Protein AF-A0A1Z3HPC0-F1 (afdb_monomer)

Structure (mmCIF, N/CA/C/O backbone):
data_AF-A0A1Z3HPC0-F1
#
_entry.id   AF-A0A1Z3HPC0-F1
#
loop_
_atom_site.group_PDB
_atom_site.id
_atom_site.type_symbol
_atom_site.label_atom_id
_atom_site.label_alt_id
_atom_site.label_comp_id
_atom_site.label_asym_id
_atom_site.label_entity_id
_atom_site.label_seq_id
_atom_site.pdbx_PDB_ins_code
_atom_site.Cartn_x
_atom_site.Cartn_y
_atom_site.Cartn_z
_atom_site.occupancy
_atom_site.B_iso_or_equiv
_atom_site.auth_seq_id
_atom_site.auth_comp_id
_atom_site.auth_asym_id
_atom_site.auth_atom_id
_atom_site.pdbx_PDB_model_num
ATOM 1 N N . MET A 1 1 ? -8.258 -5.579 90.187 1.00 40.59 1 MET A N 1
ATOM 2 C CA . MET A 1 1 ? -7.122 -5.002 89.439 1.00 40.59 1 MET A CA 1
ATOM 3 C C . MET A 1 1 ? -7.162 -5.577 88.041 1.00 40.59 1 MET A C 1
ATOM 5 O O . MET A 1 1 ? -6.778 -6.715 87.828 1.00 40.59 1 MET A O 1
ATOM 9 N N . SER A 1 2 ? -7.764 -4.819 87.137 1.00 45.31 2 SER A N 1
ATOM 10 C CA . SER A 1 2 ? -7.971 -5.139 85.730 1.00 45.31 2 SER A CA 1
ATOM 11 C C . SER A 1 2 ? -7.392 -3.982 84.936 1.00 45.31 2 SER A C 1
ATOM 13 O O . SER A 1 2 ? -7.803 -2.862 85.223 1.00 45.31 2 SER A O 1
ATOM 15 N N . THR A 1 3 ? -6.488 -4.270 83.998 1.00 46.06 3 THR A N 1
ATOM 16 C CA . THR A 1 3 ? -6.257 -3.580 82.710 1.00 46.06 3 THR A CA 1
ATOM 17 C C . THR A 1 3 ? -4.833 -3.884 82.247 1.00 46.06 3 THR A C 1
ATOM 19 O O . THR A 1 3 ? -3.910 -3.343 82.838 1.00 46.06 3 THR A O 1
ATOM 22 N N . ASP A 1 4 ? -4.661 -4.738 81.231 1.00 49.56 4 ASP A N 1
ATOM 23 C CA . ASP A 1 4 ? -3.707 -4.509 80.122 1.00 49.56 4 ASP A CA 1
ATOM 24 C C . ASP A 1 4 ? -3.702 -5.693 79.140 1.00 49.56 4 ASP A C 1
ATOM 26 O O . ASP A 1 4 ? -2.907 -6.619 79.239 1.00 49.56 4 ASP A O 1
ATOM 30 N N . THR A 1 5 ? -4.647 -5.727 78.201 1.00 49.59 5 THR A N 1
ATOM 31 C CA . THR A 1 5 ? -4.617 -6.716 77.093 1.00 49.59 5 THR A CA 1
ATOM 32 C C . THR A 1 5 ? -5.221 -6.193 75.783 1.00 49.59 5 THR A C 1
ATOM 34 O O . THR A 1 5 ? -5.140 -6.862 74.758 1.00 49.59 5 THR A O 1
ATOM 37 N N . GLY A 1 6 ? -5.786 -4.978 75.767 1.00 43.34 6 GLY A N 1
ATOM 38 C CA . GLY A 1 6 ? -6.416 -4.390 74.575 1.00 43.34 6 GLY A CA 1
ATOM 39 C C . GLY A 1 6 ? -5.487 -3.560 73.678 1.00 43.34 6 GLY A C 1
ATOM 40 O O . GLY A 1 6 ? -5.777 -3.391 72.496 1.00 43.34 6 GLY A O 1
ATOM 41 N N . ALA A 1 7 ? -4.365 -3.049 74.199 1.00 43.06 7 ALA A N 1
ATOM 42 C CA . ALA A 1 7 ? -3.527 -2.083 73.480 1.00 43.06 7 ALA A CA 1
ATOM 43 C C . ALA A 1 7 ? -2.50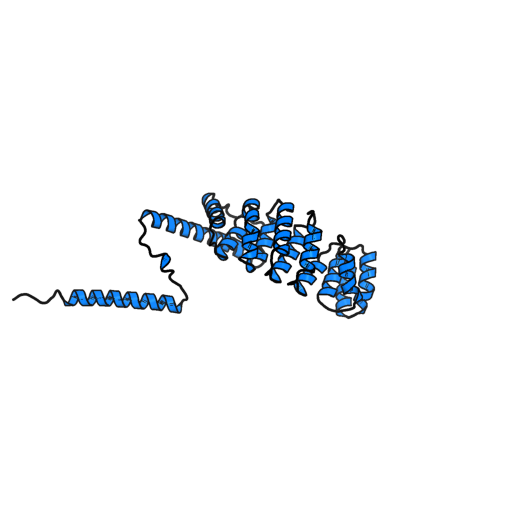0 -2.720 72.517 1.00 43.06 7 ALA A C 1
ATOM 45 O O . ALA A 1 7 ? -2.135 -2.105 71.512 1.00 43.06 7 ALA A O 1
ATOM 46 N N . GLU A 1 8 ? -2.061 -3.959 72.761 1.00 40.69 8 GLU A N 1
ATOM 47 C CA . GLU A 1 8 ? -1.067 -4.632 71.903 1.00 40.69 8 GLU A CA 1
ATOM 48 C C . GLU A 1 8 ? -1.678 -5.261 70.639 1.00 40.69 8 GLU A C 1
ATOM 50 O O . GLU A 1 8 ? -1.049 -5.264 69.578 1.00 40.69 8 GLU A O 1
ATOM 55 N N . SER A 1 9 ? -2.941 -5.697 70.702 1.00 41.72 9 SER A N 1
ATOM 56 C CA . SER A 1 9 ? -3.665 -6.283 69.561 1.00 41.72 9 SER A CA 1
ATOM 57 C C . SER A 1 9 ? -3.887 -5.274 68.419 1.00 41.72 9 SER A C 1
ATOM 59 O O . SER A 1 9 ? -3.699 -5.596 67.242 1.00 41.72 9 SER A O 1
ATOM 61 N N . PHE A 1 10 ? -4.179 -4.012 68.756 1.00 42.19 10 PHE A N 1
ATOM 62 C CA . PHE A 1 10 ? -4.392 -2.942 67.775 1.00 42.19 10 PHE A CA 1
ATOM 63 C C . PHE A 1 10 ? -3.099 -2.493 67.073 1.00 42.19 10 PHE A C 1
ATOM 65 O O . PHE A 1 10 ? -3.117 -2.170 65.881 1.00 42.19 10 PHE A O 1
ATOM 72 N N . ARG A 1 11 ? -1.950 -2.517 67.767 1.00 43.41 11 ARG A N 1
ATOM 73 C CA . ARG A 1 11 ? -0.650 -2.171 67.162 1.00 43.41 11 ARG A CA 1
ATOM 74 C C . ARG A 1 11 ? -0.167 -3.232 66.168 1.00 43.41 11 ARG A C 1
ATOM 76 O O . ARG A 1 11 ? 0.364 -2.871 65.119 1.00 43.41 11 ARG A O 1
ATOM 83 N N . PHE A 1 12 ? -0.424 -4.516 66.428 1.00 40.78 12 PHE A N 1
ATOM 84 C CA . PHE A 1 12 ? -0.054 -5.604 65.512 1.00 40.78 12 PHE A CA 1
ATOM 85 C C . PHE A 1 12 ? -0.905 -5.655 64.230 1.00 40.78 12 PHE A C 1
ATOM 87 O O . PHE A 1 12 ? -0.385 -5.991 63.163 1.00 40.78 12 PHE A O 1
ATOM 94 N N . GLN A 1 13 ? -2.188 -5.279 64.286 1.00 44.72 13 GLN A N 1
ATOM 95 C CA . GLN A 1 13 ? -3.040 -5.206 63.088 1.00 44.72 13 GLN A CA 1
ATOM 96 C C . GLN A 1 13 ? -2.721 -3.992 62.199 1.00 44.72 13 GLN A C 1
ATOM 98 O O . GLN A 1 13 ? -2.747 -4.107 60.972 1.00 44.72 13 GLN A O 1
ATOM 103 N N . SER A 1 14 ? -2.350 -2.856 62.799 1.00 41.59 14 SER A N 1
ATOM 104 C CA . SER A 1 14 ? -1.923 -1.653 62.067 1.00 41.59 14 SER A CA 1
ATOM 105 C C . SER A 1 14 ? -0.611 -1.878 61.299 1.00 41.59 14 SER A C 1
ATOM 107 O O . SER A 1 14 ? -0.521 -1.575 60.109 1.00 41.59 14 SER A O 1
ATOM 109 N N . LEU A 1 15 ? 0.375 -2.533 61.925 1.00 39.97 15 LEU A N 1
ATOM 110 C CA . LEU A 1 15 ? 1.657 -2.856 61.285 1.00 39.97 15 LEU A CA 1
ATOM 111 C C . LEU A 1 15 ? 1.523 -3.879 60.142 1.00 39.97 15 LEU A C 1
ATOM 113 O O . LEU A 1 15 ? 2.223 -3.759 59.138 1.00 39.97 15 LEU A O 1
ATOM 117 N N . ARG A 1 16 ? 0.584 -4.836 60.229 1.00 40.91 16 ARG A N 1
ATOM 118 C CA . ARG A 1 16 ? 0.288 -5.760 59.115 1.00 40.91 16 ARG A CA 1
ATOM 119 C C . ARG A 1 16 ? -0.331 -5.058 57.903 1.00 40.91 16 ARG A C 1
ATOM 121 O O . ARG A 1 16 ? 0.011 -5.423 56.784 1.00 40.91 16 ARG A O 1
ATOM 128 N N . ARG A 1 17 ? -1.189 -4.046 58.091 1.00 43.47 17 ARG A N 1
ATOM 129 C CA . ARG A 1 17 ? -1.743 -3.260 56.969 1.00 43.47 17 ARG A CA 1
ATOM 130 C C . ARG A 1 17 ? -0.670 -2.439 56.260 1.00 43.47 17 ARG A C 1
ATOM 132 O O . ARG A 1 17 ? -0.594 -2.493 55.041 1.00 43.47 17 ARG A O 1
ATOM 139 N N . VAL A 1 18 ? 0.197 -1.762 57.013 1.00 49.41 18 VAL A N 1
ATOM 140 C CA . VAL A 1 18 ? 1.282 -0.946 56.438 1.00 49.41 18 VAL A CA 1
ATOM 141 C C . VAL A 1 18 ? 2.308 -1.813 55.693 1.00 49.41 18 VAL A C 1
ATOM 143 O O . VAL A 1 18 ? 2.800 -1.413 54.643 1.00 49.41 18 VAL A O 1
ATOM 146 N N . PHE A 1 19 ? 2.589 -3.028 56.175 1.00 38.03 19 PHE A N 1
ATOM 147 C CA . PHE A 1 19 ? 3.533 -3.945 55.524 1.00 38.03 19 PHE A CA 1
ATOM 148 C C . PHE A 1 19 ? 2.983 -4.581 54.232 1.00 38.03 19 PHE A C 1
ATOM 150 O O . PHE A 1 19 ? 3.741 -4.832 53.296 1.00 38.03 19 PHE A O 1
ATOM 157 N N . VAL A 1 20 ? 1.669 -4.821 54.149 1.00 51.66 20 VAL A N 1
ATOM 158 C CA . VAL A 1 20 ? 1.019 -5.310 52.918 1.00 51.66 20 VAL A CA 1
ATOM 159 C C . VAL A 1 20 ? 0.941 -4.199 51.863 1.00 51.66 20 VAL A C 1
ATOM 161 O O . VAL A 1 20 ? 1.278 -4.446 50.706 1.00 51.66 20 VAL A O 1
ATOM 164 N N . ASP A 1 21 ? 0.612 -2.968 52.265 1.00 49.56 21 ASP A N 1
ATOM 165 C CA . ASP A 1 21 ? 0.550 -1.808 51.358 1.00 49.56 21 ASP A CA 1
ATOM 166 C C . ASP A 1 21 ? 1.930 -1.416 50.800 1.00 49.56 21 ASP A C 1
ATOM 168 O O . ASP A 1 21 ? 2.068 -1.045 49.631 1.00 49.56 21 ASP A O 1
ATOM 172 N N . TRP A 1 22 ? 2.983 -1.543 51.616 1.00 43.69 22 TRP A N 1
ATOM 173 C CA . TRP A 1 22 ? 4.353 -1.245 51.194 1.00 43.69 22 TRP A CA 1
ATOM 174 C C . TRP A 1 22 ? 4.891 -2.267 50.182 1.00 43.69 22 TRP A C 1
ATOM 176 O O . TRP A 1 22 ? 5.555 -1.890 49.215 1.00 43.69 22 TRP A O 1
ATOM 186 N N . ASN A 1 23 ? 4.551 -3.551 50.343 1.00 40.12 23 ASN A N 1
ATOM 187 C CA . ASN A 1 23 ? 4.959 -4.597 49.402 1.00 40.12 23 ASN A CA 1
ATOM 188 C C . ASN A 1 23 ? 4.173 -4.547 48.079 1.00 40.12 23 ASN A C 1
ATOM 190 O O . ASN A 1 23 ? 4.768 -4.782 47.028 1.00 40.12 23 ASN A O 1
ATOM 194 N N . LEU A 1 24 ? 2.884 -4.175 48.089 1.00 48.75 24 LEU A N 1
ATOM 195 C CA . LEU A 1 24 ? 2.104 -4.017 46.852 1.00 48.75 24 LEU A CA 1
ATOM 196 C C . LEU A 1 24 ? 2.626 -2.875 45.967 1.00 48.75 24 LEU A C 1
ATOM 198 O O . LEU A 1 24 ? 2.741 -3.041 44.753 1.00 48.75 24 LEU A O 1
ATOM 202 N N . ARG A 1 25 ? 2.997 -1.732 46.561 1.00 44.06 25 ARG A N 1
ATOM 203 C CA . ARG A 1 25 ? 3.565 -0.601 45.802 1.00 44.06 25 ARG A CA 1
ATOM 204 C C . ARG A 1 25 ? 4.911 -0.933 45.166 1.00 44.06 25 ARG A C 1
ATOM 206 O O . ARG A 1 25 ? 5.187 -0.476 44.060 1.00 44.06 25 ARG A O 1
ATOM 213 N N . ARG A 1 26 ? 5.730 -1.745 45.835 1.00 41.00 26 ARG A N 1
ATOM 214 C CA . ARG A 1 26 ? 7.053 -2.130 45.330 1.00 41.00 26 ARG A CA 1
ATOM 215 C C . ARG A 1 26 ? 6.963 -3.136 44.179 1.00 41.00 26 ARG A C 1
ATOM 217 O O . ARG A 1 26 ? 7.656 -2.975 43.181 1.00 41.00 26 ARG A O 1
ATOM 224 N N . PHE A 1 27 ? 6.038 -4.096 44.259 1.00 40.81 27 PHE A N 1
ATOM 225 C CA . PHE A 1 27 ? 5.784 -5.046 43.168 1.00 40.81 27 PHE A CA 1
ATOM 226 C C . PHE A 1 27 ? 5.207 -4.392 41.900 1.00 40.81 27 PHE A C 1
ATOM 228 O O . PHE A 1 27 ? 5.452 -4.893 40.804 1.00 40.81 27 PHE A O 1
ATOM 235 N N . GLY A 1 28 ? 4.472 -3.281 42.032 1.00 42.06 28 GLY A N 1
ATOM 236 C CA . GLY A 1 28 ? 3.965 -2.511 40.889 1.00 42.06 28 GLY A CA 1
ATOM 237 C C . GLY A 1 28 ? 5.051 -1.734 40.135 1.00 42.06 28 GLY A C 1
ATOM 238 O O . GLY A 1 28 ? 5.016 -1.676 38.907 1.00 42.06 28 GLY A O 1
ATOM 239 N N . GLN A 1 29 ? 6.046 -1.188 40.846 1.00 42.38 29 GLN A N 1
ATOM 240 C CA . GLN A 1 29 ? 7.138 -0.418 40.233 1.00 42.38 29 GLN A CA 1
ATOM 241 C C . GLN A 1 29 ? 8.149 -1.293 39.478 1.00 42.38 29 GLN A C 1
ATOM 243 O O . GLN A 1 29 ? 8.564 -0.910 38.387 1.00 42.38 29 GLN A O 1
ATOM 248 N N . ASP A 1 30 ? 8.483 -2.484 39.986 1.00 42.47 30 ASP A N 1
ATOM 249 C CA . ASP A 1 30 ? 9.461 -3.379 39.337 1.00 42.47 30 ASP A CA 1
ATOM 250 C C . ASP A 1 30 ? 8.906 -4.104 38.091 1.00 42.47 30 ASP A C 1
ATOM 252 O O . ASP A 1 30 ? 9.662 -4.729 37.347 1.00 42.47 30 ASP A O 1
ATOM 256 N N . LYS A 1 31 ? 7.590 -4.024 37.834 1.00 46.94 31 LYS A N 1
ATOM 257 C CA . LYS A 1 31 ? 6.923 -4.652 36.675 1.00 46.94 31 LYS A CA 1
ATOM 258 C C . LYS A 1 31 ? 6.272 -3.669 35.695 1.00 46.94 31 LYS A C 1
ATOM 260 O O . LYS A 1 31 ? 5.550 -4.109 34.807 1.00 46.94 31 LYS A O 1
ATOM 265 N N . GLY A 1 32 ? 6.510 -2.362 35.837 1.00 37.50 32 GLY A N 1
ATOM 266 C CA . GLY A 1 32 ? 6.014 -1.356 34.886 1.00 37.50 32 GLY A CA 1
ATOM 267 C C . GLY A 1 32 ? 4.486 -1.242 34.798 1.00 37.50 32 GLY A C 1
ATOM 268 O O . GLY A 1 32 ? 3.969 -0.758 33.796 1.00 37.50 32 GLY A O 1
ATOM 269 N N . LEU A 1 33 ? 3.749 -1.678 35.824 1.00 44.28 33 LEU A N 1
ATOM 270 C CA . LEU A 1 33 ? 2.289 -1.581 35.860 1.00 44.28 33 LEU A CA 1
ATOM 271 C C . LEU A 1 33 ? 1.890 -0.245 36.495 1.00 44.28 33 LEU A C 1
ATOM 273 O O . LEU A 1 33 ? 1.917 -0.088 37.718 1.00 44.28 33 LEU A O 1
ATOM 277 N N . SER A 1 34 ? 1.517 0.732 35.669 1.00 44.19 34 SER A N 1
ATOM 278 C CA . SER A 1 34 ? 0.896 1.968 36.139 1.00 44.19 34 SER A CA 1
ATOM 279 C C . SER A 1 34 ? -0.531 1.670 36.611 1.00 44.19 34 SER A C 1
ATOM 281 O O . SER A 1 34 ? -1.454 1.454 35.829 1.00 44.19 34 SER A O 1
ATOM 283 N N . LEU A 1 35 ? -0.733 1.648 37.930 1.00 41.81 35 LEU A N 1
ATOM 284 C CA . LEU A 1 35 ? -2.077 1.698 38.500 1.00 41.81 35 LEU A CA 1
ATOM 285 C C . LEU A 1 35 ? -2.647 3.083 38.206 1.00 41.81 35 LEU A C 1
ATOM 287 O O . LEU A 1 35 ? -2.268 4.069 38.836 1.00 41.81 35 LEU A O 1
ATOM 291 N N . ASN A 1 36 ? -3.526 3.149 37.212 1.00 41.44 36 ASN A N 1
ATOM 292 C CA . ASN A 1 36 ? -4.220 4.366 36.838 1.00 41.44 36 ASN A CA 1
ATOM 293 C C . ASN A 1 3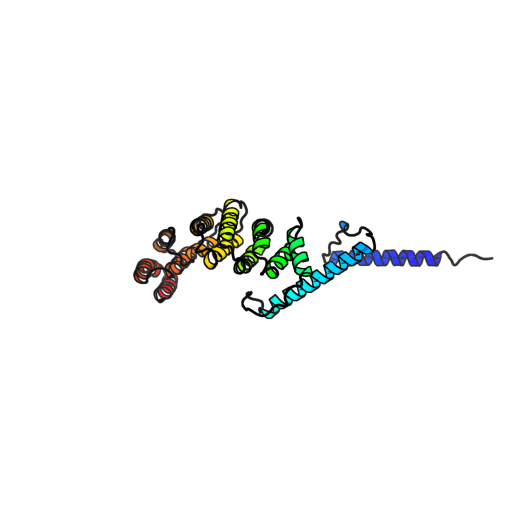6 ? -5.195 4.728 37.971 1.00 41.44 36 ASN A C 1
ATOM 295 O O . ASN A 1 36 ? -6.301 4.195 38.065 1.00 41.44 36 ASN A O 1
ATOM 299 N N . SER A 1 37 ? -4.758 5.601 38.881 1.00 47.38 37 SER A N 1
ATOM 300 C CA . SER A 1 37 ? -5.487 6.015 40.089 1.00 47.38 37 SER A CA 1
ATOM 301 C C . SER A 1 37 ? -6.830 6.693 39.792 1.00 47.38 37 SER A C 1
ATOM 303 O O . SER A 1 37 ? -7.629 6.875 40.707 1.00 47.38 37 SER A O 1
ATOM 305 N N . ALA A 1 38 ? -7.104 7.022 38.526 1.00 44.16 38 ALA A N 1
ATOM 306 C CA . ALA A 1 38 ? -8.393 7.516 38.053 1.00 44.16 38 ALA A CA 1
ATOM 307 C C . ALA A 1 38 ? -9.498 6.438 38.016 1.00 44.16 38 ALA A C 1
ATOM 309 O O . ALA A 1 38 ? -10.673 6.790 38.025 1.00 44.16 38 ALA A O 1
ATOM 310 N N . LYS A 1 39 ? -9.156 5.138 38.020 1.00 47.94 39 LYS A N 1
ATOM 311 C CA . LYS A 1 39 ? -10.143 4.037 38.032 1.00 47.94 39 LYS A CA 1
ATOM 312 C C . LYS A 1 39 ? -10.529 3.557 39.437 1.00 4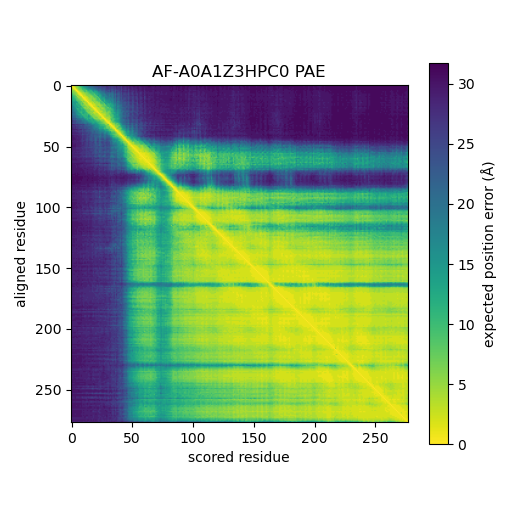7.94 39 LYS A C 1
ATOM 314 O O . LYS A 1 39 ? -11.402 2.706 39.569 1.00 47.94 39 LYS A O 1
ATOM 319 N N . THR A 1 40 ? -9.935 4.105 40.499 1.00 40.53 40 THR A N 1
ATOM 320 C CA . THR A 1 40 ? -10.255 3.715 41.885 1.00 40.53 40 THR A CA 1
ATOM 321 C C . THR A 1 40 ? -11.299 4.648 42.498 1.00 40.53 40 THR A C 1
ATOM 323 O O . THR A 1 40 ? -11.074 5.262 43.538 1.00 40.53 40 THR A O 1
ATOM 326 N N . ILE A 1 41 ? -12.455 4.772 41.849 1.00 40.09 41 ILE A N 1
ATOM 327 C CA . ILE A 1 41 ? -13.652 5.335 42.479 1.00 40.09 41 ILE A CA 1
ATOM 328 C C . ILE A 1 41 ? -14.496 4.135 42.908 1.00 40.09 41 ILE A C 1
ATOM 330 O O . ILE A 1 41 ? -14.784 3.260 42.098 1.00 40.09 41 ILE A O 1
ATOM 334 N N . LEU A 1 42 ? -14.828 4.055 44.201 1.00 39.84 42 LEU A N 1
ATOM 335 C CA . LEU A 1 42 ? -15.745 3.055 44.757 1.00 39.84 42 LEU A CA 1
ATOM 336 C C . LEU A 1 42 ? -17.141 3.252 44.134 1.00 39.84 42 LEU A C 1
ATOM 338 O O . LEU A 1 42 ? -17.982 3.959 44.685 1.00 39.84 42 LEU A O 1
ATOM 342 N N . GLY A 1 43 ? -17.339 2.665 42.955 1.00 34.00 43 GLY A N 1
ATOM 343 C CA . GLY A 1 43 ? -18.595 2.616 42.216 1.00 34.00 43 GLY A CA 1
ATOM 344 C C . GLY A 1 43 ? -19.529 1.530 42.744 1.00 34.00 43 GLY A C 1
ATOM 345 O O . GLY A 1 43 ? -19.101 0.544 43.350 1.00 34.00 43 GLY A O 1
ATOM 346 N N . GLN A 1 44 ? -20.827 1.749 42.557 1.00 42.25 44 GLN A N 1
ATOM 347 C CA . GLN A 1 44 ? -21.910 0.885 43.023 1.00 42.25 44 GLN A CA 1
ATOM 348 C C . GLN A 1 44 ? -21.778 -0.547 42.475 1.00 42.25 44 GLN A C 1
ATOM 350 O O . GLN A 1 44 ? -21.265 -0.774 41.385 1.00 42.25 44 GLN A O 1
ATOM 355 N N . VAL A 1 45 ? -22.298 -1.528 43.221 1.00 47.56 45 VAL A N 1
ATOM 356 C CA . VAL A 1 45 ? -22.224 -2.975 42.920 1.00 47.56 45 VAL A CA 1
ATOM 357 C C . VAL A 1 45 ? -22.699 -3.334 41.498 1.00 47.56 45 VAL A C 1
ATOM 359 O O . VAL A 1 45 ? -22.211 -4.302 40.927 1.00 47.56 45 VAL A O 1
ATOM 362 N N . SER A 1 46 ? -23.576 -2.532 40.888 1.00 47.97 46 SER A N 1
ATOM 363 C CA . SER A 1 46 ? -24.015 -2.704 39.498 1.00 47.97 46 SER A CA 1
ATOM 364 C C . SER A 1 46 ? -22.946 -2.365 38.448 1.00 47.97 46 SER A C 1
ATOM 366 O O . SER A 1 46 ? -22.935 -2.984 37.390 1.00 47.97 46 SER A O 1
ATOM 368 N N . GLU A 1 47 ? -22.037 -1.423 38.714 1.00 48.00 47 GLU A N 1
ATOM 369 C CA . GLU A 1 47 ? -20.950 -1.061 37.786 1.00 48.00 47 GLU A CA 1
ATOM 370 C C . GLU A 1 47 ? -19.840 -2.121 37.767 1.00 48.00 47 GLU A C 1
ATOM 372 O O . GLU A 1 47 ? -19.235 -2.370 36.726 1.00 48.00 47 GLU A O 1
ATOM 377 N N . LEU A 1 48 ? -19.616 -2.805 38.896 1.00 53.03 48 LEU A N 1
ATOM 378 C CA . LEU A 1 48 ? -18.642 -3.896 39.007 1.00 53.03 48 LEU A CA 1
ATOM 379 C C . LEU A 1 48 ? -19.016 -5.111 38.147 1.00 53.03 48 LEU A C 1
ATOM 381 O O . LEU A 1 48 ? -18.127 -5.743 37.580 1.00 53.03 48 LEU A O 1
ATOM 385 N N . ASP A 1 49 ? -20.305 -5.436 38.032 1.00 57.41 49 ASP A N 1
ATOM 386 C CA . ASP A 1 49 ? -20.760 -6.552 37.192 1.00 57.41 49 ASP A CA 1
ATOM 387 C C . ASP A 1 49 ? -20.690 -6.220 35.697 1.00 57.41 49 ASP A C 1
ATOM 389 O O . ASP A 1 49 ? -20.372 -7.093 34.891 1.00 57.41 49 ASP A O 1
ATOM 393 N N . VAL A 1 50 ? -20.924 -4.962 35.312 1.00 60.62 50 VAL A N 1
ATOM 394 C CA . VAL A 1 50 ? -20.768 -4.520 33.916 1.00 60.62 50 VAL A CA 1
ATOM 395 C C . VAL A 1 50 ? -19.292 -4.512 33.517 1.00 60.62 50 VAL A C 1
ATOM 397 O O . VAL A 1 50 ? -18.949 -5.044 32.465 1.00 60.62 50 VAL A O 1
ATOM 400 N N . ALA A 1 51 ? -18.407 -3.991 34.372 1.00 60.62 51 ALA A N 1
ATOM 401 C CA . ALA A 1 51 ? -16.968 -3.987 34.117 1.00 60.62 51 ALA A CA 1
ATOM 402 C C . ALA A 1 51 ? -16.402 -5.409 33.962 1.00 60.62 51 ALA A C 1
ATOM 404 O O . ALA A 1 51 ? -15.661 -5.677 33.021 1.00 60.62 51 ALA A O 1
ATOM 405 N N . LYS A 1 52 ? -16.822 -6.349 34.820 1.00 66.94 52 LYS A N 1
ATOM 406 C CA . LYS A 1 52 ? -16.421 -7.759 34.704 1.00 66.94 52 LYS A CA 1
ATOM 407 C C . LYS A 1 52 ? -16.883 -8.401 33.401 1.00 66.94 52 LYS A C 1
ATOM 409 O O . LYS A 1 52 ? -16.100 -9.103 32.775 1.00 66.94 52 LYS A O 1
ATOM 414 N N . LYS A 1 53 ? -18.120 -8.141 32.970 1.00 66.62 53 LYS A N 1
ATOM 415 C CA . LYS A 1 53 ? -18.627 -8.654 31.687 1.00 66.62 53 LYS A CA 1
ATOM 416 C C . LYS A 1 53 ? -17.843 -8.107 30.498 1.00 66.62 53 LYS A C 1
ATOM 418 O O . LYS A 1 53 ? -17.570 -8.845 29.559 1.00 66.62 53 LYS A O 1
ATOM 423 N N . VAL A 1 54 ? -17.458 -6.833 30.539 1.00 66.50 54 VAL A N 1
ATOM 424 C CA . VAL A 1 54 ? -16.610 -6.223 29.505 1.00 66.50 54 VAL A CA 1
ATOM 425 C C . VAL A 1 54 ? -15.224 -6.873 29.478 1.00 66.50 54 VAL A C 1
ATOM 427 O O . VAL A 1 54 ? -14.724 -7.199 28.402 1.00 66.50 54 VAL A O 1
ATOM 430 N N . ASP A 1 55 ? -14.632 -7.125 30.646 1.00 73.44 55 ASP A N 1
ATOM 431 C CA . ASP A 1 55 ? -13.341 -7.812 30.750 1.00 73.44 55 ASP A CA 1
ATOM 432 C C . ASP A 1 55 ? -13.416 -9.262 30.239 1.00 73.44 55 ASP A C 1
ATOM 434 O O . ASP A 1 55 ? -12.500 -9.724 29.557 1.00 73.44 55 ASP A O 1
ATOM 438 N N . GLU A 1 56 ? -14.516 -9.971 30.512 1.00 76.50 56 GLU A N 1
ATOM 439 C CA . GLU A 1 56 ? -14.781 -11.322 29.998 1.00 76.50 56 GLU A CA 1
ATOM 440 C C . GLU A 1 56 ? -14.930 -11.327 28.470 1.00 76.50 56 GLU A C 1
ATOM 442 O O . GLU A 1 56 ? -14.246 -12.095 27.791 1.00 76.50 56 GLU A O 1
ATOM 447 N N . LEU A 1 57 ? -15.728 -10.408 27.913 1.00 75.62 57 LEU A N 1
ATOM 448 C CA . LEU A 1 57 ? -15.891 -10.257 26.464 1.00 75.62 57 LEU A CA 1
ATOM 449 C C . LEU A 1 57 ? -14.559 -9.948 25.775 1.00 75.62 57 LEU A C 1
ATOM 451 O O . LEU A 1 57 ? -14.225 -10.569 24.766 1.00 75.62 57 LEU A O 1
ATOM 455 N N . LYS A 1 58 ? -13.760 -9.030 26.331 1.00 74.50 58 LYS A N 1
ATOM 456 C CA . LYS A 1 58 ? -12.436 -8.694 25.793 1.00 74.50 58 LYS A CA 1
ATOM 457 C C . LYS A 1 58 ? -11.477 -9.880 25.881 1.00 74.50 58 LYS A C 1
ATOM 459 O O . LYS A 1 58 ? -10.749 -10.145 24.925 1.00 74.50 58 LYS A O 1
ATOM 464 N N . ALA A 1 59 ? -11.487 -10.623 26.988 1.00 75.06 59 ALA A N 1
ATOM 465 C CA . ALA A 1 59 ? -10.671 -11.824 27.138 1.00 75.06 59 ALA A CA 1
ATOM 466 C C . ALA A 1 59 ? -11.033 -12.895 26.098 1.00 75.06 59 ALA A C 1
ATOM 468 O O . ALA A 1 59 ? -10.136 -13.529 25.540 1.00 75.06 59 ALA A O 1
ATOM 469 N N . ASP A 1 60 ? -12.318 -13.069 25.798 1.00 77.56 60 ASP A N 1
ATOM 470 C CA . ASP A 1 60 ? -12.771 -14.020 24.785 1.00 77.56 60 ASP A CA 1
ATOM 471 C C . ASP A 1 60 ? -12.421 -13.558 23.366 1.00 77.56 60 ASP A C 1
ATOM 473 O O . ASP A 1 60 ? -11.919 -14.355 22.575 1.00 77.56 60 ASP A O 1
ATOM 477 N N . LEU A 1 61 ? -12.532 -12.263 23.063 1.00 77.81 61 LEU A N 1
ATOM 478 C CA . LEU A 1 61 ? -12.081 -11.706 21.782 1.00 77.81 61 LEU A CA 1
ATOM 479 C C . LEU A 1 61 ? -10.567 -11.845 21.584 1.00 77.81 61 LEU A C 1
ATOM 481 O O . LEU A 1 61 ? -10.109 -12.148 20.483 1.00 77.81 61 LEU A O 1
ATOM 485 N N . LEU A 1 62 ? -9.776 -11.684 22.648 1.00 76.62 62 LEU A N 1
ATOM 486 C CA . LEU A 1 62 ? -8.329 -11.902 22.605 1.00 76.62 62 LEU A CA 1
ATOM 487 C C . LEU A 1 62 ? -7.966 -13.379 22.412 1.00 76.62 62 LEU A C 1
ATOM 489 O O . LEU A 1 62 ? -6.970 -13.670 21.745 1.00 76.62 62 LEU A O 1
ATOM 493 N N . LYS A 1 63 ? -8.760 -14.314 22.949 1.00 76.75 63 LYS A N 1
ATOM 494 C CA . LYS A 1 63 ? -8.600 -15.746 22.653 1.00 76.75 63 LYS A CA 1
ATOM 495 C C . LYS A 1 63 ? -8.909 -16.030 21.190 1.00 76.75 63 LYS A C 1
ATOM 497 O O . LYS A 1 63 ? -8.065 -16.627 20.537 1.00 76.75 63 LYS A O 1
ATOM 502 N N . ILE A 1 64 ? -10.037 -15.533 20.672 1.00 73.50 64 ILE A N 1
ATOM 503 C CA . ILE A 1 64 ? -10.410 -15.675 19.256 1.00 73.50 64 ILE A CA 1
ATOM 504 C C . ILE A 1 64 ? -9.287 -15.126 18.376 1.00 73.50 64 ILE A C 1
ATOM 506 O O . ILE A 1 64 ? -8.801 -15.821 17.489 1.00 73.50 64 ILE A O 1
ATOM 510 N N . ARG A 1 65 ? -8.783 -13.924 18.684 1.00 71.25 65 ARG A N 1
ATOM 511 C CA . ARG A 1 65 ? -7.614 -13.347 18.015 1.00 71.25 65 ARG A CA 1
ATOM 512 C C . ARG A 1 65 ? -6.420 -14.300 18.065 1.00 71.25 65 ARG A C 1
ATOM 514 O O . ARG A 1 65 ? -5.845 -14.595 17.025 1.00 71.25 65 ARG A O 1
ATOM 521 N N . ARG A 1 66 ? -6.023 -14.787 19.241 1.00 69.44 66 ARG A N 1
ATOM 522 C CA . ARG A 1 66 ? -4.880 -15.703 19.363 1.00 69.44 66 ARG A CA 1
ATOM 523 C C . ARG A 1 66 ? -5.079 -16.965 18.522 1.00 69.44 66 ARG A C 1
ATOM 525 O O . ARG A 1 66 ? -4.146 -17.354 17.836 1.00 69.44 66 ARG A O 1
ATOM 532 N N . THR A 1 67 ? -6.280 -17.535 18.490 1.00 63.75 67 THR A N 1
ATOM 533 C CA . THR A 1 67 ? -6.606 -18.682 17.634 1.00 63.75 67 THR A CA 1
ATOM 534 C C . THR A 1 67 ? -6.462 -18.342 16.150 1.00 63.75 67 THR A C 1
ATOM 536 O O . THR A 1 67 ? -5.890 -19.133 15.405 1.00 63.75 67 THR A O 1
ATOM 539 N N . ILE A 1 68 ? -6.880 -17.144 15.724 1.00 63.22 68 ILE A N 1
ATOM 540 C CA . ILE A 1 68 ? -6.665 -16.653 14.353 1.00 63.22 68 ILE A CA 1
ATOM 541 C C . ILE A 1 68 ? -5.164 -16.584 14.032 1.00 63.22 68 ILE A C 1
ATOM 543 O O . ILE A 1 68 ? -4.747 -17.034 12.968 1.00 63.22 68 ILE A O 1
ATOM 547 N N . PHE A 1 69 ? -4.344 -16.053 14.942 1.00 61.31 69 PHE A N 1
ATOM 548 C CA . PHE A 1 69 ? -2.898 -15.878 14.736 1.00 61.31 69 PHE A CA 1
ATOM 549 C C . PHE A 1 69 ? -2.082 -17.182 14.849 1.00 61.31 69 PHE A C 1
ATOM 551 O O . PHE A 1 69 ? -1.091 -17.346 14.143 1.00 61.31 69 PHE A O 1
ATOM 558 N N . GLU A 1 70 ? -2.469 -18.104 15.733 1.00 54.91 70 GLU A N 1
ATOM 559 C CA . GLU A 1 70 ? -1.791 -19.395 15.929 1.00 54.91 70 GLU A CA 1
ATOM 560 C C . GLU A 1 70 ? -2.107 -20.379 14.797 1.00 54.91 70 GLU A C 1
ATOM 562 O O . GLU A 1 70 ? -1.211 -21.089 14.345 1.00 54.91 70 GLU A O 1
ATOM 567 N N . THR A 1 71 ? -3.344 -20.373 14.290 1.00 49.28 71 THR A N 1
ATOM 568 C CA . THR A 1 71 ? -3.749 -21.213 13.148 1.00 49.28 71 THR A CA 1
ATOM 569 C C . THR A 1 71 ? -3.118 -20.722 11.841 1.00 49.28 71 THR A C 1
ATOM 571 O O . THR A 1 71 ? -2.730 -21.530 11.009 1.00 49.28 71 THR A O 1
ATOM 574 N N . SER A 1 72 ? -2.901 -19.409 11.700 1.00 45.31 72 SER A N 1
ATOM 575 C CA . SER A 1 72 ? -2.225 -18.802 10.539 1.00 45.31 72 SER A CA 1
ATOM 576 C C . SER A 1 72 ? -0.689 -18.819 10.610 1.00 45.31 72 SER A C 1
ATOM 578 O O . SER A 1 72 ? -0.022 -18.182 9.802 1.00 45.31 72 SER A O 1
ATOM 580 N N . GLY A 1 73 ? -0.086 -19.535 11.568 1.00 35.88 73 GLY A N 1
ATOM 581 C CA . GLY A 1 73 ? 1.350 -19.827 11.537 1.00 35.88 73 GLY A CA 1
ATOM 582 C C . GLY A 1 73 ? 2.266 -18.598 11.486 1.00 35.88 73 GLY A C 1
ATOM 583 O O . GLY A 1 73 ? 3.261 -18.613 10.771 1.00 35.88 73 GLY A O 1
A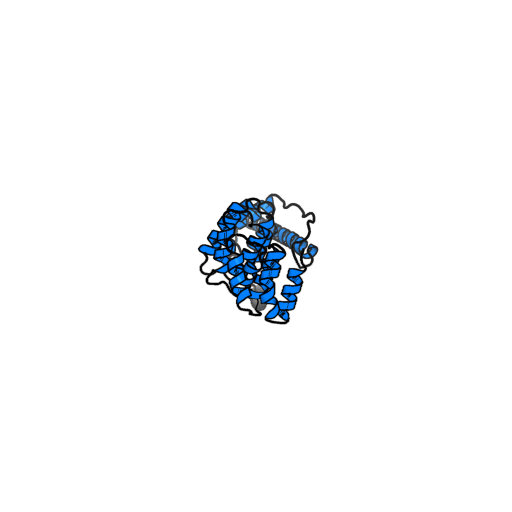TOM 584 N N . GLY A 1 74 ? 1.963 -17.524 12.223 1.00 40.41 74 GLY A N 1
ATOM 585 C CA . GLY A 1 74 ? 2.891 -16.399 12.444 1.00 40.41 74 GLY A CA 1
ATOM 586 C C . GLY A 1 74 ? 3.298 -15.580 11.207 1.00 40.41 74 GLY A C 1
ATOM 587 O O . GLY A 1 74 ? 4.037 -14.604 11.341 1.00 40.41 74 GLY A O 1
ATOM 588 N N . VAL A 1 75 ? 2.805 -15.922 10.019 1.00 36.72 75 VAL A N 1
ATOM 589 C CA . VAL A 1 75 ? 2.999 -15.183 8.777 1.00 36.72 75 VAL A CA 1
ATOM 590 C C . VAL A 1 75 ? 1.680 -15.257 8.028 1.00 36.72 75 VAL A C 1
ATOM 592 O O . VAL A 1 75 ? 1.224 -16.341 7.698 1.00 36.72 75 VAL A O 1
ATOM 595 N N . THR A 1 76 ? 1.132 -14.080 7.717 1.00 36.84 76 THR A N 1
ATOM 596 C CA . THR A 1 76 ? -0.008 -13.867 6.811 1.00 36.84 76 THR A CA 1
ATOM 597 C C . THR A 1 76 ? -1.358 -14.432 7.266 1.00 36.84 76 THR A C 1
ATOM 599 O O . THR A 1 76 ? -1.519 -15.602 7.568 1.00 36.84 76 THR A O 1
ATOM 602 N N . PHE A 1 77 ? -2.383 -13.575 7.228 1.00 44.62 77 PHE A N 1
ATOM 603 C CA . PHE A 1 77 ? -3.803 -13.947 7.266 1.00 44.62 77 PHE A CA 1
ATOM 604 C C . PHE A 1 77 ? -4.220 -14.673 5.966 1.00 44.62 77 PHE A C 1
ATOM 606 O O . PHE A 1 77 ? -5.196 -14.299 5.314 1.00 44.62 77 PHE A O 1
ATOM 613 N N . GLU A 1 78 ? -3.433 -15.659 5.546 1.00 41.56 78 GLU A N 1
ATOM 614 C CA . GLU A 1 78 ? -3.674 -16.534 4.408 1.00 41.56 78 GLU A CA 1
ATOM 615 C C . GLU A 1 78 ? -4.107 -17.886 4.961 1.00 41.56 78 GLU A C 1
ATOM 617 O O . GLU A 1 78 ? -3.273 -18.703 5.314 1.00 41.56 78 GLU A O 1
ATOM 622 N N . GLU A 1 79 ? -5.416 -18.056 5.134 1.00 36.06 79 GLU A N 1
ATOM 623 C CA . GLU A 1 79 ? -6.178 -19.266 4.800 1.00 36.06 79 GLU A CA 1
ATOM 624 C C . GLU A 1 79 ? -7.624 -19.079 5.286 1.00 36.06 79 GLU A C 1
ATOM 626 O O . GLU A 1 79 ? -7.894 -18.615 6.398 1.00 36.06 79 GLU A O 1
ATOM 631 N N . GLU A 1 80 ? -8.569 -19.341 4.383 1.00 46.38 80 GLU A N 1
ATOM 632 C CA . GLU A 1 80 ? -10.000 -19.388 4.666 1.00 46.38 80 GLU A CA 1
ATOM 633 C C . GLU A 1 80 ? -10.283 -20.578 5.586 1.00 46.38 80 GLU A C 1
ATOM 635 O O . GLU A 1 80 ? -10.555 -21.675 5.111 1.00 46.38 80 GLU A O 1
ATOM 640 N N . GLU A 1 81 ? -10.256 -20.380 6.903 1.00 38.56 81 GLU A N 1
ATOM 641 C CA . GLU A 1 81 ? -10.809 -21.373 7.822 1.00 38.56 81 GLU A CA 1
ATOM 642 C C . GLU A 1 81 ? -11.843 -20.769 8.769 1.00 38.56 81 GLU A C 1
ATOM 644 O O . GLU A 1 81 ? -11.680 -19.693 9.342 1.00 38.56 81 GLU A O 1
ATOM 649 N N . TYR A 1 82 ? -12.955 -21.503 8.854 1.00 41.25 82 TYR A N 1
ATOM 650 C CA . TYR A 1 82 ? -14.176 -21.268 9.616 1.00 41.25 82 TYR A CA 1
ATOM 651 C C . TYR A 1 82 ? -13.893 -20.696 11.016 1.00 41.25 82 TYR A C 1
ATOM 653 O O . TYR A 1 82 ? -13.587 -21.430 11.955 1.00 41.25 82 TYR A O 1
ATOM 661 N N . TYR A 1 83 ? -14.044 -19.383 11.177 1.00 52.88 83 TYR A N 1
ATOM 662 C CA . TYR A 1 83 ? -14.037 -18.773 12.503 1.00 52.88 83 TYR A CA 1
ATOM 663 C C . TYR A 1 83 ? -15.367 -1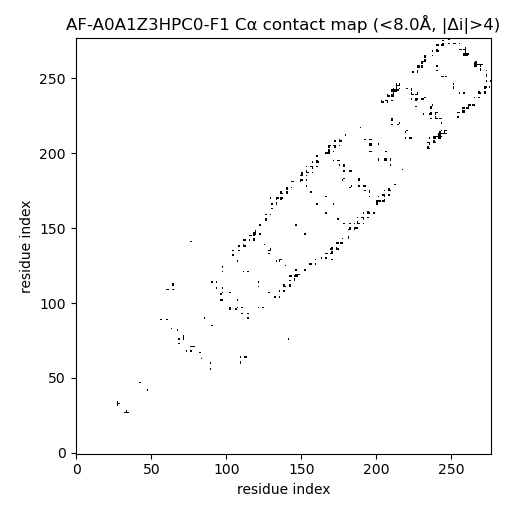9.039 13.214 1.00 52.88 83 TYR A C 1
ATOM 665 O O . TYR A 1 83 ? -16.431 -19.095 12.586 1.00 52.88 83 TYR A O 1
ATOM 673 N N . GLU A 1 84 ? -15.320 -19.154 14.542 1.00 54.47 84 GLU A N 1
ATOM 674 C CA . GLU A 1 84 ? -16.515 -18.964 15.358 1.00 54.47 84 GLU A CA 1
ATOM 675 C C . GLU A 1 84 ? -17.095 -17.588 15.029 1.00 54.47 84 GLU A C 1
ATOM 677 O O . GLU A 1 84 ? -16.439 -16.560 15.208 1.00 54.47 84 GLU A O 1
ATOM 682 N N . LYS A 1 85 ? -18.319 -17.572 14.489 1.00 63.72 85 LYS A N 1
ATOM 683 C CA . LYS A 1 85 ? -19.034 -16.325 14.231 1.00 63.72 85 LYS A CA 1
ATOM 684 C C . LYS A 1 85 ? -19.129 -15.552 15.540 1.00 63.72 85 LYS A C 1
ATOM 686 O O . LYS A 1 85 ? -19.635 -16.086 16.528 1.00 63.72 85 LYS A O 1
ATOM 691 N N . LEU A 1 86 ? -18.658 -14.307 15.520 1.00 70.44 86 LEU A N 1
ATOM 692 C CA . LEU A 1 86 ? -18.790 -13.393 16.647 1.00 70.44 86 LEU A CA 1
ATOM 693 C C . LEU A 1 86 ? -20.257 -13.320 17.065 1.00 70.44 86 LEU A C 1
ATOM 695 O O . LEU A 1 86 ? -21.165 -13.242 16.232 1.00 70.44 86 LEU A O 1
ATOM 699 N N . THR A 1 87 ? -20.489 -13.348 18.370 1.00 78.75 87 THR A N 1
ATOM 700 C CA . THR A 1 87 ? -21.828 -13.117 18.909 1.00 78.75 87 THR A CA 1
ATOM 701 C C . THR A 1 87 ? -22.248 -11.668 18.659 1.00 78.75 87 THR A C 1
ATOM 703 O O . THR A 1 87 ? -21.411 -10.769 18.557 1.00 78.75 87 THR A O 1
ATOM 706 N N . SER A 1 88 ? -23.555 -11.409 18.581 1.00 76.19 88 SER A N 1
ATOM 707 C CA . SER A 1 88 ? -24.075 -10.052 18.362 1.00 76.19 88 SER A CA 1
ATOM 708 C C . SER A 1 88 ? -23.606 -9.060 19.438 1.00 76.19 88 SER A C 1
ATOM 710 O O . SER A 1 88 ? -23.309 -7.916 19.113 1.00 76.19 88 SER A O 1
ATOM 712 N N . GLU A 1 89 ? -23.458 -9.515 20.688 1.00 79.69 89 GLU A N 1
ATOM 713 C CA . GLU A 1 89 ? -22.937 -8.705 21.801 1.00 79.69 89 GLU A CA 1
ATOM 714 C C . GLU A 1 89 ? -21.464 -8.312 21.596 1.00 79.69 89 GLU A C 1
ATOM 716 O O . GLU A 1 89 ? -21.074 -7.179 21.869 1.00 79.69 89 GLU A O 1
ATOM 721 N N . GLN A 1 90 ? -20.640 -9.219 21.062 1.00 78.81 90 GLN A N 1
ATOM 722 C CA . GLN A 1 90 ? -19.235 -8.945 20.747 1.00 78.81 90 GLN A CA 1
ATOM 723 C C . GLN A 1 90 ? -19.080 -7.962 19.584 1.00 78.81 90 GLN A C 1
ATOM 725 O O . GLN A 1 90 ? -18.225 -7.080 19.636 1.00 78.81 90 GLN A O 1
ATOM 730 N N . VAL A 1 91 ? -19.911 -8.090 18.547 1.00 79.56 91 VAL A N 1
ATOM 731 C CA . VAL A 1 91 ? -19.933 -7.139 17.427 1.00 79.56 91 VAL A CA 1
ATOM 732 C C . VAL A 1 91 ? -20.339 -5.753 17.920 1.00 79.56 91 VAL A C 1
ATOM 734 O O . VAL A 1 91 ? -19.666 -4.773 17.612 1.00 79.56 91 VAL A O 1
ATOM 737 N N . GLU A 1 92 ? -21.395 -5.662 18.730 1.00 81.62 92 GLU A N 1
ATOM 738 C CA . GLU A 1 92 ? -21.840 -4.389 19.301 1.00 81.62 92 GLU A CA 1
ATOM 739 C C . GLU A 1 92 ? -20.764 -3.762 20.198 1.00 81.62 92 GLU A C 1
ATOM 741 O O . GLU A 1 92 ? -20.527 -2.556 20.120 1.00 81.62 92 GLU A O 1
ATOM 746 N N . TYR A 1 93 ? -20.056 -4.570 20.991 1.00 82.12 93 TYR A N 1
ATOM 747 C CA . TYR A 1 93 ? -18.914 -4.112 21.778 1.00 82.12 93 TYR A CA 1
ATOM 748 C C . TYR A 1 93 ? -17.805 -3.517 20.895 1.00 82.12 93 TYR A C 1
ATOM 750 O O . TYR A 1 93 ? -17.377 -2.388 21.134 1.00 82.12 93 TYR A O 1
ATOM 758 N N . LEU A 1 94 ? -17.390 -4.218 19.834 1.00 81.25 94 LEU A N 1
ATOM 759 C CA . LEU A 1 94 ? -16.366 -3.729 18.901 1.00 81.25 94 LEU A CA 1
ATOM 760 C C . LEU A 1 94 ? -16.813 -2.451 18.165 1.00 81.25 94 LEU A C 1
ATOM 762 O O . LEU A 1 94 ? -16.028 -1.517 18.008 1.00 81.25 94 LEU A O 1
ATOM 766 N N . LEU A 1 95 ? -18.083 -2.363 17.761 1.00 79.00 95 LEU A N 1
ATOM 767 C CA . LEU A 1 95 ? -18.647 -1.156 17.146 1.00 79.00 95 LEU A CA 1
ATOM 768 C C . LEU A 1 95 ? -18.765 0.010 18.134 1.00 79.00 95 LEU A C 1
ATOM 770 O O . LEU A 1 95 ? -18.708 1.172 17.730 1.00 79.00 95 LEU A O 1
ATOM 774 N N . ASN A 1 96 ? -18.941 -0.266 19.425 1.00 83.31 96 ASN A N 1
ATOM 775 C CA . ASN A 1 96 ? -18.922 0.766 20.454 1.00 83.31 96 ASN A CA 1
ATOM 776 C C . ASN A 1 96 ? -17.496 1.250 20.741 1.00 83.31 96 ASN A C 1
ATOM 778 O O . ASN A 1 96 ? -17.319 2.458 20.877 1.00 83.31 96 ASN A O 1
ATOM 782 N N . LEU A 1 97 ? -16.484 0.375 20.692 1.00 80.94 97 LEU A N 1
ATOM 783 C CA . LEU A 1 97 ? -15.074 0.788 20.757 1.00 80.94 97 LEU A CA 1
ATOM 784 C C . LEU A 1 97 ? -14.715 1.776 19.636 1.00 80.94 97 LEU A C 1
ATOM 786 O O . LEU A 1 97 ? -14.009 2.748 19.882 1.00 80.94 97 LEU A O 1
ATOM 790 N N . LEU A 1 98 ? -15.271 1.607 18.428 1.00 76.88 98 LEU A N 1
ATOM 791 C CA . LEU A 1 98 ? -15.094 2.567 17.324 1.00 76.88 98 LEU A CA 1
ATOM 792 C C . LEU A 1 98 ? -15.631 3.978 17.623 1.00 76.88 98 LEU A C 1
ATOM 794 O O . LEU A 1 98 ? -15.246 4.940 16.953 1.00 76.88 98 LEU A O 1
ATOM 798 N N . LYS A 1 99 ? -16.565 4.113 18.571 1.00 78.31 99 LYS A N 1
ATOM 799 C CA . LYS A 1 99 ? -17.169 5.399 18.954 1.00 78.31 99 LYS A CA 1
ATOM 800 C C . LYS A 1 99 ? -16.404 6.081 20.085 1.00 78.31 99 LYS A C 1
ATOM 802 O O . LYS A 1 99 ? -16.614 7.274 20.308 1.00 78.31 99 LYS A O 1
ATOM 807 N N . GLU A 1 100 ? -15.553 5.354 20.803 1.00 78.19 100 GLU A N 1
ATOM 808 C CA . GLU A 1 100 ? -14.780 5.902 21.909 1.00 78.19 100 GLU A CA 1
ATOM 809 C C . GLU A 1 100 ? -13.640 6.781 21.386 1.00 78.19 100 GLU A C 1
ATOM 811 O O . GLU A 1 100 ? -12.859 6.397 20.518 1.00 78.19 100 GLU A O 1
ATOM 816 N N . ALA A 1 101 ? -13.537 7.999 21.925 1.00 68.25 101 ALA A N 1
ATOM 817 C CA . ALA A 1 101 ? -12.508 8.953 21.515 1.00 68.25 101 ALA A CA 1
ATOM 818 C C . ALA A 1 101 ? -11.093 8.518 21.932 1.00 68.25 101 ALA A C 1
ATOM 820 O O . ALA A 1 101 ? -10.116 8.987 21.350 1.00 68.25 101 ALA A O 1
ATOM 821 N N . ASP A 1 102 ? -10.973 7.624 22.915 1.00 74.69 102 ASP A N 1
ATOM 822 C CA . ASP A 1 102 ? -9.699 7.167 23.474 1.00 74.69 102 ASP A CA 1
ATOM 823 C C . ASP A 1 102 ? -9.442 5.679 23.222 1.00 74.69 102 ASP A C 1
ATOM 825 O O . ASP A 1 102 ? -9.001 4.949 24.102 1.00 74.69 102 ASP A O 1
ATOM 829 N N . ILE A 1 103 ? -9.755 5.218 22.010 1.00 82.62 103 ILE A N 1
ATOM 830 C CA . ILE A 1 103 ? -9.398 3.863 21.594 1.00 82.62 103 ILE A CA 1
ATOM 831 C C . ILE A 1 103 ? -7.873 3.682 21.635 1.00 82.62 103 ILE A C 1
ATOM 833 O O . ILE A 1 103 ? -7.130 4.519 21.119 1.00 82.62 103 ILE A O 1
ATOM 837 N N . ASP A 1 104 ? -7.415 2.588 22.239 1.00 85.06 104 ASP A N 1
ATOM 838 C CA . ASP A 1 104 ? -6.009 2.183 22.243 1.00 85.06 104 ASP A CA 1
ATOM 839 C C . ASP A 1 104 ? -5.638 1.469 20.930 1.00 85.06 104 ASP A C 1
ATOM 841 O O . ASP A 1 104 ? -6.474 0.839 20.281 1.00 85.06 104 ASP A O 1
ATOM 845 N N . GLU A 1 105 ? -4.354 1.482 20.562 1.00 84.00 105 GLU A N 1
ATOM 846 C CA . GLU A 1 105 ? -3.852 0.821 19.343 1.00 84.00 105 GLU A CA 1
ATOM 847 C C . GLU A 1 105 ? -4.200 -0.679 19.299 1.00 84.00 105 GLU A C 1
ATOM 849 O O . GLU A 1 105 ? -4.628 -1.194 18.267 1.00 84.00 105 GLU A O 1
ATOM 854 N N . SER A 1 106 ? -4.084 -1.376 20.437 1.00 82.81 106 SER A N 1
ATOM 855 C CA . SER A 1 106 ? -4.436 -2.801 20.554 1.00 82.81 106 SER A CA 1
ATOM 856 C C . SER A 1 106 ? -5.917 -3.065 20.276 1.00 82.81 106 SER A C 1
ATOM 858 O O . SER A 1 106 ? -6.266 -4.135 19.773 1.00 82.81 106 SER A O 1
ATOM 860 N N . ASP A 1 107 ? -6.789 -2.124 20.634 1.00 83.31 107 ASP A N 1
ATOM 861 C CA . ASP A 1 107 ? -8.232 -2.258 20.449 1.00 83.31 107 ASP A CA 1
ATOM 862 C C . ASP A 1 107 ? -8.613 -1.928 19.001 1.00 83.31 107 ASP A C 1
ATOM 864 O O . ASP A 1 107 ? -9.414 -2.644 18.402 1.00 83.31 107 ASP A O 1
ATOM 868 N N . ALA A 1 108 ? -7.958 -0.938 18.387 1.00 84.25 108 ALA A N 1
ATOM 869 C CA . ALA A 1 108 ? -8.083 -0.671 16.955 1.00 84.25 108 ALA A CA 1
ATOM 870 C C . ALA A 1 108 ? -7.607 -1.864 16.103 1.00 84.25 108 ALA A C 1
ATOM 872 O O . ALA A 1 108 ? -8.278 -2.259 15.149 1.00 84.25 108 ALA A O 1
ATOM 873 N N . GLU A 1 109 ? -6.492 -2.498 16.473 1.00 83.88 109 GLU A N 1
ATOM 874 C CA . GLU A 1 109 ? -6.010 -3.709 15.804 1.00 83.88 109 GLU A CA 1
ATOM 875 C C . GLU A 1 109 ? -7.001 -4.875 15.944 1.00 83.88 109 GLU A C 1
ATOM 877 O O . GLU A 1 109 ? -7.257 -5.597 14.979 1.00 83.88 109 GLU A O 1
ATOM 882 N N . LEU A 1 110 ? -7.589 -5.051 17.133 1.00 82.56 110 LEU A N 1
ATOM 883 C CA . LEU A 1 110 ? -8.603 -6.075 17.382 1.00 82.56 110 LEU A CA 1
ATOM 884 C C . LEU A 1 110 ? -9.840 -5.858 16.504 1.00 82.56 110 LEU A C 1
ATOM 886 O O . LEU A 1 110 ? -10.338 -6.811 15.905 1.00 82.56 110 LEU A O 1
ATOM 890 N N . VAL A 1 111 ? -10.300 -4.609 16.392 1.00 84.94 111 VAL A N 1
ATOM 891 C CA . VAL A 1 111 ? -11.412 -4.236 15.514 1.00 84.94 111 VAL A CA 1
ATOM 892 C C . VAL A 1 111 ? -11.096 -4.593 14.061 1.00 84.94 111 VAL A C 1
ATOM 894 O O . VAL A 1 111 ? -11.887 -5.295 13.435 1.00 84.94 111 VAL A O 1
ATOM 897 N N . LEU A 1 112 ? -9.930 -4.197 13.541 1.00 83.38 112 LEU A N 1
ATOM 898 C CA . LEU A 1 112 ? -9.518 -4.525 12.169 1.00 83.38 112 LEU A CA 1
ATOM 899 C C . LEU A 1 112 ? -9.391 -6.040 11.935 1.00 83.38 112 LEU A C 1
ATOM 901 O O . LEU A 1 112 ? -9.682 -6.528 10.846 1.00 83.38 112 LEU A O 1
ATOM 905 N N . ALA A 1 113 ? -8.972 -6.806 12.943 1.00 81.06 113 ALA A N 1
ATOM 906 C CA . ALA A 1 113 ? -8.816 -8.252 12.817 1.00 81.06 113 ALA A CA 1
ATOM 907 C C . ALA A 1 113 ? -10.158 -9.007 12.795 1.00 81.06 113 ALA A C 1
ATOM 909 O O . ALA A 1 113 ? -10.273 -10.026 12.101 1.00 81.06 113 ALA A O 1
ATOM 910 N N . LEU A 1 114 ? -11.140 -8.531 13.571 1.00 78.88 114 LEU A N 1
ATOM 911 C CA . LEU A 1 114 ? -12.377 -9.253 13.876 1.00 78.88 114 LEU A CA 1
ATOM 912 C C . LEU A 1 114 ? -13.609 -8.742 13.115 1.00 78.88 114 LEU A C 1
ATOM 914 O O . LEU A 1 114 ? -14.452 -9.554 12.743 1.00 78.88 114 LEU A O 1
ATOM 918 N N . LEU A 1 115 ? -13.722 -7.442 12.822 1.00 80.81 115 LEU A N 1
ATOM 919 C CA . LEU A 1 115 ? -14.893 -6.861 12.139 1.00 80.81 115 LEU A CA 1
ATOM 920 C C . LEU A 1 115 ? -14.832 -6.967 10.605 1.00 80.81 115 LEU A C 1
ATOM 922 O O . LEU A 1 115 ? -15.180 -6.026 9.895 1.00 80.81 115 LEU A O 1
ATOM 926 N N . ARG A 1 116 ? -14.426 -8.125 10.076 1.00 76.38 116 ARG A N 1
ATOM 927 C CA . ARG A 1 116 ? -14.290 -8.355 8.622 1.00 76.38 116 ARG A CA 1
ATOM 928 C C . ARG A 1 116 ? -15.614 -8.178 7.870 1.00 76.38 116 ARG A C 1
ATOM 930 O O . ARG A 1 116 ? -15.626 -7.575 6.806 1.00 76.38 116 ARG A O 1
ATOM 937 N N . ASP A 1 117 ? -16.721 -8.618 8.466 1.00 70.75 117 ASP A N 1
ATOM 938 C CA . ASP A 1 117 ? -18.064 -8.543 7.867 1.00 70.75 117 ASP A CA 1
ATOM 939 C C . ASP A 1 117 ? -18.707 -7.141 7.968 1.00 70.75 117 ASP A C 1
ATOM 941 O O . ASP A 1 117 ? -19.773 -6.901 7.406 1.00 70.75 117 ASP A O 1
ATOM 945 N N . HIS A 1 118 ? -18.065 -6.199 8.670 1.00 76.00 118 HIS A N 1
ATOM 946 C CA . HIS A 1 118 ? -18.555 -4.832 8.897 1.00 76.00 118 HIS A CA 1
ATOM 947 C C . HIS A 1 118 ? -17.659 -3.783 8.218 1.00 76.00 118 HIS A C 1
ATOM 949 O O . HIS A 1 118 ? -17.397 -2.706 8.762 1.00 76.00 118 HIS A O 1
ATOM 955 N N . GLY A 1 119 ? -17.194 -4.100 7.002 1.00 74.62 119 GLY A N 1
ATOM 956 C CA . GLY A 1 119 ? -16.282 -3.283 6.194 1.00 74.62 119 GLY A CA 1
ATOM 957 C C . GLY A 1 119 ? -16.666 -1.804 6.103 1.00 74.62 119 GLY A C 1
ATOM 958 O O . GLY A 1 119 ? -15.820 -0.932 6.292 1.00 74.62 119 GLY A O 1
ATOM 959 N N . THR A 1 120 ? -17.946 -1.507 5.873 1.00 77.19 120 THR A N 1
ATOM 960 C CA . THR A 1 120 ? -18.459 -0.139 5.680 1.00 77.19 120 THR A CA 1
ATOM 961 C C . THR A 1 120 ? -18.410 0.719 6.944 1.00 77.19 120 THR A C 1
ATOM 963 O O . THR A 1 120 ? -18.089 1.906 6.872 1.00 77.19 120 THR A O 1
ATOM 966 N N . ASP A 1 121 ? -18.696 0.134 8.109 1.00 77.31 121 ASP A N 1
ATOM 967 C CA . ASP A 1 121 ? -18.704 0.869 9.379 1.00 77.31 121 ASP A CA 1
ATOM 968 C C . ASP A 1 121 ? -17.277 1.258 9.776 1.00 77.31 121 ASP A C 1
ATOM 970 O O . ASP A 1 121 ? -17.011 2.402 10.157 1.00 77.31 121 ASP A O 1
ATOM 974 N N . VAL A 1 122 ? -16.336 0.328 9.600 1.00 81.56 122 VAL A N 1
ATOM 975 C CA . VAL A 1 122 ? -14.907 0.548 9.854 1.00 81.56 122 VAL A CA 1
ATOM 976 C C . VAL A 1 122 ? -14.3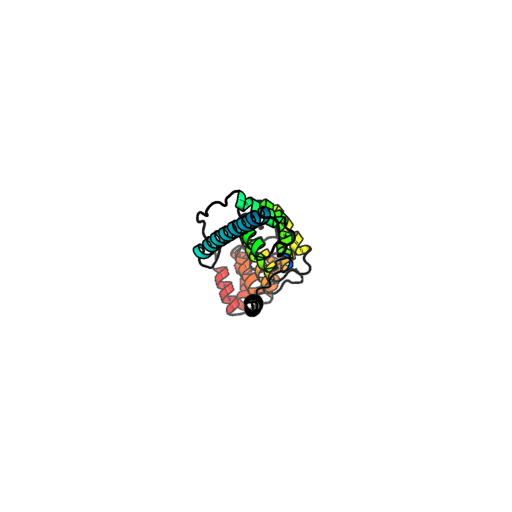10 1.526 8.837 1.00 81.56 122 VAL A C 1
ATOM 978 O O . VAL A 1 122 ? -13.525 2.395 9.220 1.00 81.56 122 VAL A O 1
ATOM 981 N N . LEU A 1 123 ? -14.731 1.453 7.566 1.00 84.56 123 LEU A N 1
ATOM 982 C CA . LEU A 1 123 ? -14.286 2.355 6.497 1.00 84.56 123 LEU A CA 1
ATOM 983 C C . LEU A 1 123 ? -14.473 3.827 6.885 1.00 84.56 123 LEU A C 1
ATOM 985 O O . LEU A 1 123 ? -13.548 4.621 6.738 1.00 84.56 123 LEU A O 1
ATOM 989 N N . SER A 1 124 ? -15.616 4.175 7.481 1.00 83.44 124 SER A N 1
ATOM 990 C CA . SER A 1 124 ? -15.923 5.550 7.906 1.00 83.44 124 SER A CA 1
ATOM 991 C C . SER A 1 124 ? -14.950 6.134 8.944 1.00 83.44 124 SER A C 1
ATOM 993 O O . SER A 1 124 ? -14.826 7.353 9.071 1.00 83.44 124 SER A O 1
ATOM 995 N N . ARG A 1 125 ? -14.251 5.275 9.697 1.00 83.00 125 ARG A N 1
ATOM 996 C CA . ARG A 1 125 ? -13.311 5.656 10.764 1.00 83.00 125 ARG A CA 1
ATOM 997 C C . ARG A 1 125 ? -11.851 5.416 10.400 1.00 83.00 125 ARG A C 1
ATOM 999 O O . ARG A 1 125 ? -10.971 5.805 11.162 1.00 83.00 125 ARG A O 1
ATOM 1006 N N . MET A 1 126 ? -11.575 4.840 9.236 1.00 85.00 126 MET A N 1
ATOM 1007 C CA . MET A 1 126 ? -10.233 4.398 8.861 1.00 85.00 126 MET A CA 1
ATOM 1008 C C . MET A 1 126 ? -9.201 5.530 8.784 1.00 85.00 126 MET A C 1
ATOM 1010 O O . MET A 1 126 ? -8.058 5.316 9.179 1.00 85.00 126 MET A O 1
ATOM 1014 N N . ASN A 1 127 ? -9.596 6.745 8.387 1.00 83.31 127 ASN A N 1
ATOM 1015 C CA . ASN A 1 127 ? -8.699 7.910 8.427 1.00 83.31 127 ASN A CA 1
ATOM 1016 C C . ASN A 1 127 ? -8.166 8.187 9.836 1.00 83.31 127 ASN A C 1
ATOM 1018 O O . ASN A 1 127 ? -6.978 8.435 10.008 1.00 83.31 127 ASN A O 1
ATOM 1022 N N . VAL A 1 128 ? -9.021 8.063 10.856 1.00 85.00 128 VAL A N 1
ATOM 1023 C CA . VAL A 1 128 ? -8.618 8.279 12.252 1.00 85.00 128 VAL A CA 1
ATOM 1024 C C . VAL A 1 128 ? -7.564 7.254 12.666 1.00 85.00 128 VAL A C 1
ATOM 1026 O O . VAL A 1 128 ? -6.630 7.588 13.390 1.00 85.00 128 VAL A O 1
ATOM 1029 N N . PHE A 1 129 ? -7.676 6.013 12.186 1.00 86.19 129 PHE A N 1
ATOM 1030 C CA . PHE A 1 129 ? -6.683 4.976 12.458 1.00 86.19 129 PHE A CA 1
ATOM 1031 C C . PHE A 1 129 ? -5.367 5.220 11.734 1.00 86.19 129 PHE A C 1
ATOM 1033 O O . PHE A 1 129 ? -4.319 5.081 12.357 1.00 86.19 129 PHE A O 1
ATOM 1040 N N . LEU A 1 130 ? -5.406 5.629 10.465 1.00 85.75 130 LEU A N 1
ATOM 1041 C CA . LEU A 1 130 ? -4.198 5.952 9.706 1.00 85.75 130 LEU A CA 1
ATOM 1042 C C . LEU A 1 130 ? -3.439 7.142 10.308 1.00 85.75 130 LEU A C 1
ATOM 1044 O O . LEU A 1 130 ? -2.211 7.122 10.358 1.00 85.75 130 LEU A O 1
ATOM 1048 N N . GLU A 1 131 ? -4.152 8.155 10.798 1.00 85.94 131 GLU A N 1
ATOM 1049 C CA . GLU A 1 131 ? -3.544 9.331 11.425 1.00 85.94 131 GLU A CA 1
ATOM 1050 C C . GLU A 1 131 ? -3.018 9.040 12.836 1.00 85.94 131 GLU A C 1
ATOM 1052 O O . GLU A 1 131 ? -1.909 9.448 13.182 1.00 85.94 131 GLU A O 1
ATOM 1057 N N . ARG A 1 132 ? -3.799 8.337 13.667 1.00 86.50 132 ARG A N 1
ATOM 1058 C CA . ARG A 1 132 ? -3.454 8.103 15.078 1.00 86.50 132 ARG A CA 1
ATOM 1059 C C . ARG A 1 132 ? -2.484 6.937 15.269 1.00 86.50 132 ARG A C 1
ATOM 1061 O O . ARG A 1 132 ? -1.675 6.980 16.194 1.00 86.50 132 ARG A O 1
ATOM 1068 N N . PHE A 1 133 ? 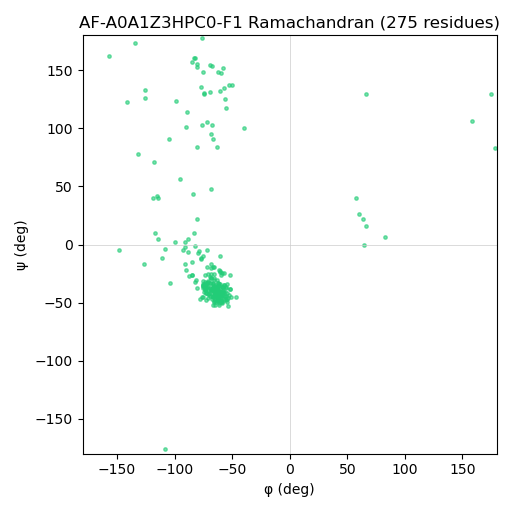-2.549 5.916 14.413 1.00 89.19 133 PHE A N 1
ATOM 1069 C CA . PHE A 1 133 ? -1.790 4.670 14.551 1.00 89.19 133 PHE A CA 1
ATOM 1070 C C . PHE A 1 133 ? -1.087 4.268 13.242 1.00 89.19 133 PHE A C 1
ATOM 1072 O O . PHE A 1 133 ? -1.521 3.341 12.552 1.00 89.19 133 PHE A O 1
ATOM 1079 N N . PRO A 1 134 ? 0.049 4.906 12.901 1.00 88.06 134 PRO A N 1
ATOM 1080 C CA . PRO A 1 134 ? 0.799 4.589 11.684 1.00 88.06 134 PRO A CA 1
ATOM 1081 C C . PRO A 1 134 ? 1.190 3.112 11.534 1.00 88.06 134 PRO A C 1
ATOM 1083 O O . PRO A 1 134 ? 1.187 2.578 10.423 1.00 88.06 134 PRO A O 1
ATOM 1086 N N . SER A 1 135 ? 1.469 2.438 12.651 1.00 88.50 135 SER A N 1
ATOM 1087 C CA . SER A 1 135 ? 1.797 1.008 12.752 1.00 88.50 135 SER A CA 1
ATOM 1088 C C . SER A 1 135 ? 0.692 0.077 12.243 1.00 88.50 135 SER A C 1
ATOM 1090 O O . SER A 1 135 ? 0.980 -1.047 11.830 1.00 88.50 135 SER A O 1
ATOM 1092 N N . LEU A 1 136 ? -0.566 0.529 12.225 1.00 89.06 136 LEU A N 1
ATOM 1093 C CA . LEU A 1 136 ? -1.704 -0.274 11.774 1.00 89.06 136 LEU A CA 1
ATOM 1094 C C . LEU A 1 136 ? -1.875 -0.290 10.253 1.00 89.06 136 LEU A C 1
ATOM 1096 O O . LEU A 1 136 ? -2.758 -0.987 9.758 1.00 89.06 136 LEU A O 1
ATOM 1100 N N . SER A 1 137 ? -1.031 0.406 9.489 1.00 90.56 137 SER A N 1
ATOM 1101 C CA . SER A 1 137 ? -1.148 0.488 8.023 1.00 90.56 137 SER A CA 1
ATOM 1102 C C . SER A 1 137 ? -1.157 -0.882 7.343 1.00 90.56 137 SER A C 1
ATOM 1104 O O . SER A 1 137 ? -1.943 -1.123 6.426 1.00 90.56 137 SER A O 1
ATOM 1106 N N . LYS A 1 138 ? -0.358 -1.827 7.849 1.00 89.69 138 LYS A N 1
ATOM 1107 C CA . LYS A 1 138 ? -0.376 -3.218 7.385 1.00 89.69 138 LYS A CA 1
ATOM 1108 C C . LYS A 1 138 ? -1.699 -3.925 7.700 1.00 89.69 138 LYS A C 1
ATOM 1110 O O . LYS A 1 138 ? -2.246 -4.628 6.852 1.00 89.69 138 LYS A O 1
ATOM 1115 N N . SER A 1 139 ? -2.222 -3.748 8.911 1.00 87.81 139 SER A N 1
ATOM 1116 C CA . SER A 1 139 ? -3.513 -4.318 9.320 1.00 87.81 139 SER A CA 1
ATOM 1117 C C . SER A 1 139 ? -4.657 -3.745 8.486 1.00 87.81 139 SER A C 1
ATOM 1119 O O . SER A 1 139 ? -5.544 -4.485 8.072 1.00 87.81 139 SER A O 1
ATOM 1121 N N . ILE A 1 140 ? -4.590 -2.454 8.157 1.00 90.19 140 ILE A N 1
ATOM 1122 C CA . ILE A 1 140 ? -5.530 -1.768 7.268 1.00 90.19 140 ILE A CA 1
ATOM 1123 C C . ILE A 1 140 ? -5.465 -2.328 5.845 1.00 90.19 140 ILE A C 1
ATOM 1125 O O . ILE A 1 140 ? -6.507 -2.598 5.247 1.00 90.19 140 ILE A O 1
ATOM 1129 N N . TYR A 1 141 ? -4.268 -2.578 5.312 1.00 92.06 141 TYR A N 1
ATOM 1130 C CA . TYR A 1 141 ? -4.109 -3.266 4.029 1.00 92.06 141 TYR A CA 1
ATOM 1131 C C . TYR A 1 141 ? -4.805 -4.639 4.030 1.00 92.06 141 TYR A C 1
ATOM 1133 O O . TYR A 1 141 ? -5.568 -4.947 3.115 1.00 92.06 141 TYR A O 1
ATOM 1141 N N . HIS A 1 142 ? -4.608 -5.450 5.073 1.00 87.19 142 HIS A N 1
ATOM 1142 C CA . HIS A 1 142 ? -5.267 -6.755 5.171 1.00 87.19 142 HIS A CA 1
ATOM 1143 C C . HIS A 1 142 ? -6.787 -6.637 5.332 1.00 87.19 142 HIS A C 1
ATOM 1145 O O . HIS A 1 142 ? -7.528 -7.410 4.724 1.00 87.19 142 HIS A O 1
ATOM 1151 N N . PHE A 1 143 ? -7.253 -5.660 6.109 1.00 87.31 143 PHE A N 1
ATOM 1152 C CA . PHE A 1 143 ? -8.674 -5.379 6.283 1.00 87.31 143 PHE A CA 1
ATOM 1153 C C . PHE A 1 143 ? -9.341 -4.944 4.975 1.00 87.31 143 PHE A C 1
ATOM 1155 O O . PHE A 1 143 ? -10.464 -5.350 4.683 1.00 87.31 143 PHE A O 1
ATOM 1162 N N . SER A 1 144 ? -8.623 -4.181 4.149 1.00 88.75 144 SER A N 1
ATOM 1163 C CA . SER A 1 144 ? -9.124 -3.662 2.875 1.00 88.75 144 SER A CA 1
ATOM 1164 C C . SER A 1 144 ? -9.598 -4.767 1.936 1.00 88.75 144 SER A C 1
ATOM 1166 O O . SER A 1 144 ? -10.491 -4.522 1.132 1.00 88.75 144 SER A O 1
ATOM 1168 N N . LYS A 1 145 ? -9.099 -6.005 2.064 1.00 87.69 145 LYS A N 1
ATOM 1169 C CA . LYS A 1 145 ? -9.618 -7.167 1.326 1.00 87.69 145 LYS A CA 1
ATOM 1170 C C . LYS A 1 145 ? -11.138 -7.325 1.469 1.00 87.69 145 LYS A C 1
ATOM 1172 O O . LYS A 1 145 ? -11.788 -7.654 0.482 1.00 87.69 145 LYS A O 1
ATOM 1177 N N . TYR A 1 146 ? -11.683 -7.050 2.654 1.00 85.56 146 TYR A N 1
ATOM 1178 C CA . TYR A 1 146 ? -13.092 -7.254 3.012 1.00 85.56 146 TYR A CA 1
ATOM 1179 C C . TYR A 1 146 ? -13.986 -6.030 2.757 1.00 85.56 146 TYR A C 1
ATOM 1181 O O . TYR A 1 146 ? -15.171 -6.053 3.071 1.00 85.56 146 TYR A O 1
ATOM 1189 N N . VAL A 1 147 ? -13.436 -4.944 2.208 1.00 87.31 147 VAL A N 1
ATOM 1190 C CA . VAL A 1 147 ? -14.209 -3.742 1.877 1.00 87.31 147 VAL A CA 1
ATOM 1191 C C . VAL A 1 147 ? -14.757 -3.867 0.457 1.00 87.31 147 VAL A C 1
ATOM 1193 O O . VAL A 1 147 ? -13.987 -3.864 -0.500 1.00 87.31 147 VAL A O 1
ATOM 1196 N N . ASP A 1 148 ? -16.079 -3.945 0.313 1.00 86.44 148 ASP A N 1
ATOM 1197 C CA . ASP A 1 148 ? -16.729 -4.051 -1.002 1.00 86.44 148 ASP A CA 1
ATOM 1198 C C . ASP A 1 148 ? -16.681 -2.734 -1.793 1.00 86.44 148 ASP A C 1
ATOM 1200 O O . ASP A 1 148 ? -16.450 -2.733 -3.003 1.00 86.44 148 ASP A O 1
ATOM 1204 N N . ASP A 1 149 ? -16.868 -1.600 -1.112 1.00 90.12 149 ASP A N 1
ATOM 1205 C CA . ASP A 1 149 ? -16.872 -0.273 -1.733 1.00 90.12 149 ASP A CA 1
ATOM 1206 C C . ASP A 1 149 ? -15.443 0.239 -1.978 1.00 90.12 149 ASP A C 1
ATOM 1208 O O . ASP A 1 149 ? -14.858 0.981 -1.181 1.00 90.12 149 ASP A O 1
ATOM 1212 N N . ARG A 1 150 ? -14.869 -0.195 -3.106 1.00 93.19 150 ARG A N 1
ATOM 1213 C CA . ARG A 1 150 ? -13.517 0.186 -3.547 1.00 93.19 150 ARG A CA 1
ATOM 1214 C C . ARG A 1 150 ? -13.399 1.667 -3.887 1.00 93.19 150 ARG A C 1
ATOM 1216 O O . ARG A 1 150 ? -12.328 2.235 -3.697 1.00 93.19 150 ARG A O 1
ATOM 1223 N N . GLU A 1 151 ? -14.476 2.290 -4.357 1.00 94.50 151 GLU A N 1
ATOM 1224 C CA . GLU A 1 151 ? -14.449 3.690 -4.777 1.00 94.50 151 GLU A CA 1
ATOM 1225 C C . GLU A 1 151 ? -14.351 4.610 -3.559 1.00 94.50 151 GLU A C 1
ATOM 1227 O O . GLU A 1 151 ? -13.457 5.451 -3.486 1.00 94.50 151 GLU A O 1
ATOM 1232 N N . SER A 1 152 ? -15.183 4.371 -2.540 1.00 92.62 152 SER A N 1
ATOM 1233 C CA . SER A 1 152 ? -15.080 5.100 -1.272 1.00 92.62 152 SER A CA 1
ATOM 1234 C C . SER A 1 152 ? -13.740 4.858 -0.575 1.00 92.62 152 SER A C 1
ATOM 1236 O O . SER A 1 152 ? -13.191 5.776 0.036 1.00 92.62 152 SER A O 1
ATOM 1238 N N . LEU A 1 153 ? -13.185 3.642 -0.677 1.00 93.44 153 LEU A N 1
ATOM 1239 C CA . LEU A 1 153 ? -11.843 3.347 -0.175 1.00 93.44 153 LEU A CA 1
ATOM 1240 C C . LEU A 1 153 ? -10.773 4.170 -0.902 1.00 93.44 153 LEU A C 1
ATOM 1242 O O . LEU A 1 153 ? -9.925 4.758 -0.237 1.00 93.44 153 LEU A O 1
ATOM 1246 N N . ALA A 1 154 ? -10.826 4.261 -2.232 1.00 95.75 154 ALA A N 1
ATOM 1247 C CA . ALA A 1 154 ? -9.887 5.068 -3.007 1.00 95.75 154 ALA A CA 1
ATOM 1248 C C . ALA A 1 154 ? -9.940 6.549 -2.602 1.00 95.75 154 ALA A C 1
ATOM 1250 O O . ALA A 1 154 ? -8.901 7.101 -2.237 1.00 95.75 154 ALA A O 1
ATOM 1251 N N . SER A 1 155 ? -11.142 7.133 -2.526 1.00 95.19 155 SER A N 1
ATOM 1252 C CA . SER A 1 155 ? -11.345 8.511 -2.053 1.00 95.19 155 SER A CA 1
ATOM 1253 C C . SER A 1 155 ? -10.825 8.742 -0.646 1.00 95.19 155 SER A C 1
ATOM 1255 O O . SER A 1 155 ? -10.238 9.788 -0.360 1.00 95.19 155 SER A O 1
ATOM 1257 N N . LEU A 1 156 ? -10.997 7.777 0.254 1.00 93.81 156 LEU A N 1
ATOM 1258 C CA . LEU A 1 156 ? -10.455 7.872 1.602 1.00 93.81 156 LEU A CA 1
ATOM 1259 C C . LEU A 1 156 ? -8.922 7.901 1.583 1.00 93.81 156 LEU A C 1
ATOM 1261 O O . LEU A 1 156 ? -8.326 8.800 2.177 1.00 93.81 156 LEU A O 1
ATOM 1265 N N . ILE A 1 157 ? -8.294 6.964 0.867 1.00 94.62 157 ILE A N 1
ATOM 1266 C CA . ILE A 1 157 ? -6.833 6.863 0.770 1.00 94.62 157 ILE A CA 1
ATOM 1267 C C . ILE A 1 157 ? -6.231 8.102 0.103 1.00 94.62 157 ILE A C 1
ATOM 1269 O O . ILE A 1 157 ? -5.256 8.652 0.615 1.00 94.62 157 ILE A O 1
ATOM 1273 N N . LEU A 1 158 ? -6.817 8.591 -0.992 1.00 95.25 158 LEU A N 1
ATOM 1274 C CA . LEU A 1 158 ? -6.334 9.790 -1.673 1.00 95.25 158 LEU A CA 1
ATOM 1275 C C . LEU A 1 158 ? -6.392 11.019 -0.760 1.00 95.25 158 LEU A C 1
ATOM 1277 O O . LEU A 1 158 ? -5.438 11.797 -0.701 1.00 95.25 158 LEU A O 1
ATOM 1281 N N . ASN A 1 159 ? -7.494 11.184 -0.026 1.00 93.50 159 ASN A N 1
ATOM 1282 C CA . ASN A 1 159 ? -7.638 12.279 0.928 1.00 93.50 159 ASN A CA 1
ATOM 1283 C C . ASN A 1 159 ? -6.621 12.174 2.067 1.00 93.50 159 ASN A C 1
ATOM 1285 O O . ASN A 1 159 ? -6.026 13.188 2.423 1.00 93.50 159 ASN A O 1
ATOM 1289 N N . PHE A 1 160 ? -6.377 10.972 2.595 1.00 93.06 160 PHE A N 1
ATOM 1290 C CA . PHE A 1 160 ? -5.345 10.747 3.607 1.00 93.06 160 PHE A CA 1
ATOM 1291 C C . PHE A 1 160 ? -3.954 11.142 3.094 1.00 93.06 160 PHE A C 1
ATOM 1293 O O . PHE A 1 160 ? -3.264 11.908 3.760 1.00 93.06 160 PHE A O 1
ATOM 1300 N N . ILE A 1 161 ? -3.569 10.699 1.889 1.00 93.94 161 ILE A N 1
ATOM 1301 C CA . ILE A 1 161 ? -2.258 11.012 1.293 1.00 93.94 161 ILE A CA 1
ATOM 1302 C C . ILE A 1 161 ? -2.085 12.522 1.089 1.00 93.94 161 ILE A C 1
ATOM 1304 O O . ILE A 1 161 ? -1.016 13.061 1.353 1.00 93.94 161 ILE A O 1
ATOM 1308 N N . ARG A 1 162 ? -3.138 13.216 0.646 1.00 92.31 162 ARG A N 1
ATOM 1309 C CA . ARG A 1 162 ? -3.094 14.665 0.398 1.00 92.31 162 ARG A CA 1
ATOM 1310 C C . ARG A 1 162 ? -3.124 15.510 1.665 1.00 92.31 162 ARG A C 1
ATOM 1312 O O . ARG A 1 162 ? -2.534 16.586 1.687 1.00 92.31 162 ARG A O 1
ATOM 1319 N N . ALA A 1 163 ? -3.861 15.074 2.683 1.00 87.88 163 ALA A N 1
ATOM 1320 C CA . ALA A 1 163 ? -4.025 15.817 3.928 1.00 87.88 163 ALA A CA 1
ATOM 1321 C C . ALA A 1 163 ? -2.890 15.559 4.928 1.00 87.88 163 ALA A C 1
ATOM 1323 O O . ALA A 1 163 ? -2.621 16.400 5.787 1.00 87.88 163 ALA A O 1
ATOM 1324 N N . GLY A 1 164 ? -2.242 14.397 4.854 1.00 76.56 164 GLY A N 1
ATOM 1325 C CA . GLY A 1 164 ? -1.273 13.972 5.851 1.00 76.56 164 GLY A CA 1
ATOM 1326 C C . GLY A 1 164 ? 0.071 14.687 5.728 1.00 76.56 164 GLY A C 1
ATOM 1327 O O . GLY A 1 164 ? 0.924 14.309 4.933 1.00 76.56 164 GLY A O 1
ATOM 1328 N N . GLU A 1 165 ? 0.324 15.661 6.603 1.00 73.38 165 GLU A N 1
ATOM 1329 C CA . GLU A 1 165 ? 1.645 16.307 6.698 1.00 73.38 165 GLU A CA 1
ATOM 1330 C C . GLU A 1 165 ? 2.727 15.362 7.269 1.00 73.38 165 GLU A C 1
ATOM 1332 O O . GLU A 1 165 ? 3.905 15.478 6.933 1.00 73.38 165 GLU A O 1
ATOM 1337 N N . ASN A 1 166 ? 2.334 14.385 8.099 1.00 82.81 166 ASN A N 1
ATOM 1338 C CA . ASN A 1 166 ? 3.240 13.495 8.842 1.00 82.81 166 ASN A CA 1
ATOM 1339 C C . ASN A 1 166 ? 3.071 12.007 8.486 1.00 82.81 166 ASN A C 1
ATOM 1341 O O . ASN A 1 166 ? 3.118 11.146 9.363 1.00 82.81 166 ASN A O 1
ATOM 1345 N N . ILE A 1 167 ? 2.878 11.687 7.205 1.00 92.00 167 ILE A N 1
ATOM 1346 C CA . ILE A 1 167 ? 2.800 10.289 6.753 1.00 92.00 167 ILE A CA 1
ATOM 1347 C C . ILE A 1 167 ? 4.198 9.666 6.745 1.00 92.00 167 ILE A C 1
ATOM 1349 O O . ILE A 1 167 ? 5.135 10.248 6.187 1.00 92.00 167 ILE A O 1
ATOM 1353 N N . THR A 1 168 ? 4.346 8.481 7.343 1.00 92.56 168 THR A N 1
ATOM 1354 C CA . THR A 1 168 ? 5.629 7.759 7.366 1.00 92.56 168 THR A CA 1
ATOM 1355 C C . THR A 1 168 ? 5.865 6.938 6.091 1.00 92.56 168 THR A C 1
ATOM 1357 O O . THR A 1 168 ? 4.932 6.600 5.362 1.00 92.56 168 THR A O 1
ATOM 1360 N N . GLU A 1 169 ? 7.125 6.577 5.826 1.00 93.06 169 GLU A N 1
ATOM 1361 C CA . GLU A 1 169 ? 7.508 5.704 4.701 1.00 93.06 169 GLU A CA 1
ATOM 1362 C C . GLU A 1 169 ? 6.747 4.368 4.704 1.00 93.06 169 GLU A C 1
ATOM 1364 O O . GLU A 1 169 ? 6.311 3.917 3.645 1.00 93.06 169 GLU A O 1
ATOM 1369 N N . ASP A 1 170 ? 6.572 3.749 5.878 1.00 92.31 170 ASP A N 1
ATOM 1370 C CA . ASP A 1 170 ? 5.862 2.472 6.015 1.00 92.31 170 ASP A CA 1
ATOM 1371 C C . ASP A 1 170 ? 4.390 2.617 5.606 1.00 92.31 170 ASP A C 1
ATOM 1373 O O . ASP A 1 170 ? 3.874 1.797 4.848 1.00 92.31 170 ASP A O 1
ATOM 1377 N N . GLN A 1 171 ? 3.736 3.717 5.996 1.00 94.62 171 GLN A N 1
ATOM 1378 C CA . GLN A 1 171 ? 2.360 3.985 5.574 1.00 94.62 171 GLN A CA 1
ATOM 1379 C C . GLN A 1 171 ? 2.273 4.151 4.055 1.00 94.62 171 GLN A C 1
ATOM 1381 O O . GLN A 1 171 ? 1.442 3.502 3.426 1.00 94.62 171 GLN A O 1
ATOM 1386 N N . LEU A 1 172 ? 3.156 4.955 3.447 1.00 95.75 172 LEU A N 1
ATOM 1387 C CA . LEU A 1 172 ? 3.190 5.142 1.988 1.00 95.75 172 LEU A CA 1
ATOM 1388 C C . LEU A 1 172 ? 3.404 3.815 1.252 1.00 95.75 172 LEU A C 1
ATOM 1390 O O . LEU A 1 172 ? 2.752 3.554 0.241 1.00 95.75 172 LEU A O 1
ATOM 1394 N N . PHE A 1 173 ? 4.285 2.957 1.771 1.00 95.75 173 PHE A N 1
ATOM 1395 C CA . PHE A 1 173 ? 4.523 1.632 1.210 1.00 95.75 173 PHE A CA 1
ATOM 1396 C C . PHE A 1 173 ? 3.254 0.766 1.239 1.00 95.75 173 PHE A C 1
ATOM 1398 O O . PHE A 1 173 ? 2.861 0.216 0.205 1.00 95.75 173 PHE A O 1
ATOM 1405 N N . TRP A 1 174 ? 2.578 0.675 2.390 1.00 95.81 174 TRP A N 1
ATOM 1406 C CA . TRP A 1 174 ? 1.343 -0.105 2.513 1.00 95.81 174 TRP A CA 1
ATOM 1407 C C . TRP A 1 174 ? 0.189 0.487 1.707 1.00 95.81 174 TRP A C 1
ATOM 1409 O O . TRP A 1 174 ? -0.582 -0.279 1.134 1.00 95.81 174 TRP A O 1
ATOM 1419 N N . MET A 1 175 ? 0.095 1.813 1.578 1.00 95.81 175 MET A N 1
ATOM 1420 C CA . MET A 1 175 ? -0.884 2.452 0.693 1.00 95.81 175 MET A CA 1
ATOM 1421 C C . MET A 1 175 ? -0.605 2.133 -0.778 1.00 95.81 175 MET A C 1
ATOM 1423 O O . MET A 1 175 ? -1.537 1.861 -1.533 1.00 95.81 175 MET A O 1
ATOM 1427 N N . GLY A 1 176 ? 0.666 2.070 -1.184 1.00 96.31 176 GLY A N 1
ATOM 1428 C CA . GLY A 1 176 ? 1.059 1.598 -2.512 1.00 96.31 176 GLY A CA 1
ATOM 1429 C C . GLY A 1 176 ? 0.653 0.147 -2.762 1.00 96.31 176 GLY A C 1
ATOM 1430 O O . GLY A 1 176 ? 0.116 -0.168 -3.824 1.00 96.31 176 GLY A O 1
ATOM 1431 N N . LYS A 1 177 ? 0.840 -0.733 -1.770 1.00 95.81 177 LYS A N 1
ATOM 1432 C CA . LYS A 1 177 ? 0.421 -2.139 -1.872 1.00 95.81 177 LYS A CA 1
ATOM 1433 C C . LYS A 1 177 ? -1.102 -2.296 -1.922 1.00 95.81 177 LYS A C 1
ATOM 1435 O O . LYS A 1 177 ? -1.611 -3.015 -2.773 1.00 95.81 177 LYS A O 1
ATOM 1440 N N . LEU A 1 178 ? -1.821 -1.570 -1.067 1.00 95.81 178 LEU A N 1
ATOM 1441 C CA . LEU A 1 178 ? -3.285 -1.505 -1.062 1.00 95.81 178 LEU A CA 1
ATOM 1442 C C . LEU A 1 178 ? -3.813 -1.041 -2.421 1.00 95.81 178 LEU A C 1
ATOM 1444 O O . LEU A 1 178 ? -4.735 -1.645 -2.965 1.00 95.81 178 LEU A O 1
ATOM 1448 N N . SER A 1 179 ? -3.185 -0.015 -2.994 1.00 95.88 179 SER A N 1
ATOM 1449 C CA . SER A 1 179 ? -3.569 0.518 -4.299 1.00 95.88 179 SER A CA 1
ATOM 1450 C C . SER A 1 179 ? -3.360 -0.501 -5.420 1.00 95.88 179 SER A C 1
ATOM 1452 O O . SER A 1 179 ? -4.248 -0.669 -6.250 1.00 95.88 179 SER A O 1
ATOM 1454 N N . GLU A 1 180 ? -2.217 -1.198 -5.434 1.00 95.44 180 GLU A N 1
ATOM 1455 C CA . GLU A 1 180 ? -1.917 -2.267 -6.401 1.00 95.44 180 GLU A CA 1
ATOM 1456 C C . GLU A 1 180 ? -2.966 -3.382 -6.372 1.00 95.44 180 GLU A C 1
ATOM 1458 O O . GLU A 1 180 ? -3.450 -3.786 -7.427 1.00 95.44 180 GLU A O 1
ATOM 1463 N N . ASP A 1 181 ? -3.314 -3.866 -5.180 1.00 94.75 181 ASP A N 1
ATOM 1464 C CA . ASP A 1 181 ? -4.104 -5.091 -5.053 1.00 94.75 181 ASP A CA 1
ATOM 1465 C C . ASP A 1 181 ? -5.618 -4.843 -5.100 1.00 94.75 181 ASP A C 1
ATOM 1467 O O . ASP A 1 181 ? -6.367 -5.731 -5.506 1.00 94.75 181 ASP A O 1
ATOM 1471 N N . TYR A 1 182 ? -6.084 -3.654 -4.695 1.00 94.62 182 TYR A N 1
ATOM 1472 C CA . TYR A 1 182 ? -7.516 -3.408 -4.488 1.00 94.62 182 TYR A CA 1
ATOM 1473 C C . TYR A 1 182 ? -8.096 -2.205 -5.233 1.00 94.62 182 TYR A C 1
ATOM 1475 O O . TYR A 1 182 ? -9.320 -2.121 -5.332 1.00 94.62 182 TYR A O 1
ATOM 1483 N N . LEU A 1 183 ? -7.275 -1.268 -5.722 1.00 95.69 183 LEU A N 1
ATOM 1484 C CA . LEU A 1 183 ? -7.773 0.009 -6.258 1.00 95.69 183 LEU A CA 1
ATOM 1485 C C . LEU A 1 183 ? -7.540 0.195 -7.762 1.00 95.69 183 LEU A C 1
ATOM 1487 O O . LEU A 1 183 ? -7.874 1.249 -8.282 1.00 95.69 183 LEU A O 1
ATOM 1491 N N . ALA A 1 184 ? -7.011 -0.794 -8.485 1.00 93.44 184 ALA A N 1
ATOM 1492 C CA . ALA A 1 184 ? -6.624 -0.634 -9.894 1.00 93.44 184 ALA A CA 1
ATOM 1493 C C . ALA A 1 184 ? -7.766 -0.219 -10.855 1.00 93.44 184 ALA A C 1
ATOM 1495 O O . ALA A 1 184 ? -7.505 0.368 -11.913 1.00 93.44 184 ALA A O 1
ATOM 1496 N N . ASP A 1 185 ? -9.014 -0.525 -10.490 1.00 93.25 185 ASP A N 1
ATOM 1497 C CA . ASP A 1 185 ? -10.219 -0.251 -11.284 1.00 93.25 185 ASP A CA 1
ATOM 1498 C C . ASP A 1 185 ? -10.993 1.003 -10.831 1.00 93.25 185 ASP A C 1
ATOM 1500 O O . ASP A 1 185 ? -12.042 1.311 -11.399 1.00 93.25 185 ASP A O 1
ATOM 1504 N N . THR A 1 186 ? -10.500 1.739 -9.829 1.00 95.69 186 THR A N 1
ATOM 1505 C CA . THR A 1 186 ? -11.175 2.938 -9.303 1.00 95.69 186 THR A CA 1
ATOM 1506 C C . THR A 1 186 ? -10.828 4.184 -10.111 1.00 95.69 186 THR A C 1
ATOM 1508 O O . THR A 1 186 ? -9.791 4.254 -10.781 1.00 95.69 186 THR A O 1
ATOM 1511 N N . SER A 1 187 ? -11.689 5.206 -10.056 1.00 94.75 187 SER A N 1
ATOM 1512 C CA . SER A 1 187 ? -11.469 6.432 -10.841 1.00 94.75 187 SER A CA 1
ATOM 1513 C C . SER A 1 187 ? -10.269 7.252 -10.356 1.00 94.75 187 SER A C 1
ATOM 1515 O O . SER A 1 187 ? -9.637 7.967 -11.136 1.00 94.75 187 SER A O 1
ATOM 1517 N N . GLU A 1 188 ? -9.916 7.110 -9.081 1.00 95.06 188 GLU A N 1
ATOM 1518 C CA . GLU A 1 188 ? -8.848 7.866 -8.433 1.00 95.06 188 GLU A CA 1
ATOM 1519 C C . GLU A 1 188 ? -7.485 7.169 -8.456 1.00 95.06 188 GLU A C 1
ATOM 1521 O O . GLU A 1 188 ? -6.482 7.760 -8.048 1.00 95.06 188 GLU A O 1
ATOM 1526 N N . TYR A 1 189 ? -7.419 5.935 -8.962 1.00 96.44 189 TYR A N 1
ATOM 1527 C CA . TYR A 1 189 ? -6.212 5.113 -8.937 1.00 96.44 189 TYR A CA 1
ATOM 1528 C C . TYR A 1 189 ? -4.974 5.840 -9.476 1.00 96.44 189 TYR A C 1
ATOM 1530 O O . TYR A 1 189 ? -3.919 5.849 -8.842 1.00 96.44 189 TYR A O 1
ATOM 1538 N N . SER A 1 190 ? -5.114 6.530 -10.611 1.00 95.75 190 SER A N 1
ATOM 1539 C CA . SER A 1 190 ? -4.016 7.285 -11.220 1.00 95.75 190 SER A CA 1
ATOM 1540 C C . SER A 1 190 ? -3.502 8.415 -10.333 1.00 95.75 190 SER A C 1
ATOM 1542 O O . SER A 1 190 ? -2.300 8.662 -10.280 1.00 95.75 190 SER A O 1
ATOM 1544 N N . SER A 1 191 ? -4.411 9.109 -9.643 1.00 96.81 191 SER A N 1
ATOM 1545 C CA . SER A 1 191 ? -4.043 10.185 -8.727 1.00 96.81 191 SER A CA 1
ATOM 1546 C C . SER A 1 191 ? -3.341 9.621 -7.503 1.00 96.81 191 SER A C 1
ATOM 1548 O O . SER A 1 191 ? -2.314 10.156 -7.113 1.00 96.81 191 SER A O 1
ATOM 1550 N N . ILE A 1 192 ? -3.822 8.504 -6.956 1.00 97.06 192 ILE A N 1
ATOM 1551 C CA . ILE A 1 192 ? -3.187 7.848 -5.809 1.00 97.06 192 ILE A CA 1
ATOM 1552 C C . ILE A 1 192 ? -1.747 7.438 -6.140 1.00 97.06 192 ILE A C 1
ATOM 1554 O O . ILE A 1 192 ? -0.839 7.744 -5.371 1.00 97.06 192 ILE A O 1
ATOM 1558 N N . LEU A 1 193 ? -1.509 6.798 -7.291 1.00 96.88 193 LEU A N 1
ATOM 1559 C CA . LEU A 1 193 ? -0.157 6.387 -7.687 1.00 96.88 193 LEU A CA 1
ATOM 1560 C C . LEU A 1 193 ? 0.808 7.572 -7.801 1.00 96.88 193 LEU A C 1
ATOM 1562 O O . LEU A 1 193 ? 1.946 7.483 -7.334 1.00 96.88 193 LEU A O 1
ATOM 1566 N N . LEU A 1 194 ? 0.354 8.671 -8.408 1.00 95.44 194 LEU A N 1
ATOM 1567 C CA . LEU A 1 194 ? 1.168 9.871 -8.575 1.00 95.44 194 LEU A CA 1
ATOM 1568 C C . LEU A 1 194 ? 1.490 10.516 -7.223 1.00 95.44 194 LEU A C 1
ATOM 1570 O O . LEU A 1 194 ? 2.657 10.763 -6.928 1.00 95.44 194 LEU A O 1
ATOM 1574 N N . GLU A 1 195 ? 0.475 10.715 -6.383 1.00 95.94 195 GLU A N 1
ATOM 1575 C CA . GLU A 1 195 ? 0.629 11.334 -5.063 1.00 95.94 195 GLU A CA 1
ATOM 1576 C C . GLU A 1 195 ? 1.547 10.495 -4.166 1.00 95.94 195 GLU A C 1
ATOM 1578 O O . GLU A 1 195 ? 2.408 11.047 -3.492 1.00 95.94 195 GLU A O 1
ATOM 1583 N N . LEU A 1 196 ? 1.451 9.159 -4.205 1.00 96.38 196 LEU A N 1
ATOM 1584 C CA . LEU A 1 196 ? 2.351 8.274 -3.455 1.00 96.38 196 LEU A CA 1
ATOM 1585 C C . LEU A 1 196 ? 3.806 8.365 -3.925 1.00 96.38 196 LEU A C 1
ATOM 1587 O O . LEU A 1 196 ? 4.725 8.310 -3.107 1.00 96.38 196 LEU A O 1
ATOM 1591 N N . TYR A 1 197 ? 4.033 8.479 -5.234 1.00 96.19 197 TYR A N 1
ATOM 1592 C CA . TYR A 1 197 ? 5.381 8.560 -5.790 1.00 96.19 197 TYR A CA 1
ATOM 1593 C C . TYR A 1 197 ? 6.042 9.921 -5.513 1.00 96.19 197 TYR A C 1
ATOM 1595 O O . TYR A 1 197 ? 7.230 9.986 -5.167 1.00 96.19 197 TYR A O 1
ATOM 1603 N N . GLU A 1 198 ? 5.272 11.001 -5.652 1.00 94.81 198 GLU A N 1
ATOM 1604 C CA . GLU A 1 198 ? 5.737 12.383 -5.499 1.00 94.81 198 GLU A CA 1
ATOM 1605 C C . GLU A 1 198 ? 5.662 12.904 -4.059 1.00 94.81 198 GLU A C 1
ATOM 1607 O O . GLU A 1 198 ? 6.187 13.985 -3.784 1.00 94.81 198 GLU A O 1
ATOM 1612 N N . HIS A 1 199 ? 5.078 12.136 -3.131 1.00 95.19 199 HIS A N 1
ATOM 1613 C CA . HIS A 1 199 ? 4.905 12.551 -1.742 1.00 95.19 199 HIS A CA 1
ATOM 1614 C C . HIS A 1 199 ? 6.227 13.071 -1.131 1.00 95.19 199 HIS A C 1
ATOM 1616 O O . HIS A 1 199 ? 7.274 12.435 -1.306 1.00 95.19 199 HIS A O 1
ATOM 1622 N N . PRO A 1 200 ? 6.221 14.177 -0.358 1.00 92.50 200 PRO A N 1
ATOM 1623 C CA . PRO A 1 200 ? 7.440 14.743 0.233 1.00 92.50 200 PRO A CA 1
ATOM 1624 C C . PRO A 1 200 ? 8.220 13.759 1.113 1.00 92.50 200 PRO A C 1
ATOM 1626 O O . PRO A 1 200 ? 9.450 13.765 1.116 1.00 92.50 200 PRO A O 1
ATOM 1629 N N . ASN A 1 201 ? 7.500 12.879 1.816 1.00 93.50 201 ASN A N 1
ATOM 1630 C CA . ASN A 1 201 ? 8.081 11.835 2.668 1.00 93.50 201 ASN A CA 1
ATOM 1631 C C . ASN A 1 201 ? 8.367 10.521 1.914 1.00 93.50 201 ASN A C 1
ATOM 1633 O O . ASN A 1 201 ? 8.763 9.536 2.536 1.00 93.50 201 ASN A O 1
ATOM 1637 N N . ALA A 1 202 ? 8.165 10.478 0.591 1.00 94.25 202 ALA A N 1
ATOM 1638 C CA . ALA A 1 202 ? 8.490 9.306 -0.208 1.00 94.25 202 ALA A CA 1
ATOM 1639 C C . ALA A 1 202 ? 10.008 9.114 -0.292 1.00 94.25 202 ALA A C 1
ATOM 1641 O O . ALA A 1 202 ? 10.788 10.012 -0.618 1.00 94.25 202 ALA A O 1
ATOM 1642 N N . THR A 1 203 ? 10.419 7.889 -0.029 1.00 94.75 203 THR A N 1
ATOM 1643 C CA . THR A 1 203 ? 11.802 7.424 0.008 1.00 94.75 203 THR A CA 1
ATOM 1644 C C . THR A 1 203 ? 12.090 6.531 -1.199 1.00 94.75 203 THR A C 1
ATOM 1646 O O . THR A 1 203 ? 11.235 6.285 -2.051 1.00 94.75 203 THR A O 1
ATOM 1649 N N . LEU A 1 204 ? 13.301 5.969 -1.254 1.00 95.50 204 LEU A N 1
ATOM 1650 C CA . LEU A 1 204 ? 13.649 4.970 -2.263 1.00 95.50 204 LEU A CA 1
ATOM 1651 C C . LEU A 1 204 ? 12.737 3.735 -2.216 1.00 95.50 204 LEU A C 1
ATOM 1653 O O . LEU A 1 204 ? 12.424 3.201 -3.273 1.00 95.50 204 LEU A O 1
ATOM 1657 N N . ILE A 1 205 ? 12.305 3.288 -1.031 1.00 95.50 205 ILE A N 1
ATOM 1658 C CA . ILE A 1 205 ? 11.530 2.047 -0.876 1.00 95.50 205 ILE A CA 1
ATOM 1659 C C . ILE A 1 205 ? 10.064 2.250 -1.263 1.00 95.50 205 ILE A C 1
ATOM 1661 O O . ILE A 1 205 ? 9.518 1.469 -2.041 1.00 95.50 205 ILE A O 1
ATOM 1665 N N . SER A 1 206 ? 9.432 3.323 -0.783 1.00 95.75 206 SER A N 1
ATOM 1666 C CA . SER A 1 206 ? 8.042 3.640 -1.146 1.00 95.75 206 SER A CA 1
ATOM 1667 C C . SER A 1 206 ? 7.910 3.961 -2.640 1.00 95.75 206 SER A C 1
ATOM 1669 O O . SER A 1 206 ? 7.013 3.436 -3.296 1.00 95.75 206 SER A O 1
ATOM 1671 N N . ARG A 1 207 ? 8.859 4.700 -3.236 1.00 97.25 207 ARG A N 1
ATOM 1672 C CA . ARG A 1 207 ? 8.887 4.920 -4.697 1.00 97.25 207 ARG A CA 1
ATOM 1673 C C . ARG A 1 207 ? 9.154 3.644 -5.485 1.00 97.25 207 ARG A C 1
ATOM 1675 O O . ARG A 1 207 ? 8.516 3.425 -6.513 1.00 97.25 207 ARG A O 1
ATOM 1682 N N . ALA A 1 208 ? 10.072 2.797 -5.013 1.00 97.31 208 ALA A N 1
ATOM 1683 C CA . ALA A 1 208 ? 10.330 1.492 -5.615 1.00 97.31 208 ALA A CA 1
ATOM 1684 C C . ALA A 1 208 ? 9.044 0.661 -5.686 1.00 97.31 208 ALA A C 1
ATOM 1686 O O . ALA A 1 208 ? 8.734 0.132 -6.751 1.00 97.31 208 ALA A O 1
ATOM 1687 N N . LYS A 1 209 ? 8.245 0.637 -4.610 1.00 97.44 209 LYS A N 1
ATOM 1688 C CA . LYS A 1 209 ? 6.956 -0.066 -4.592 1.00 97.44 209 LYS A CA 1
ATOM 1689 C C . LYS A 1 209 ? 6.022 0.408 -5.703 1.00 97.44 209 LYS A C 1
ATOM 1691 O O . LYS A 1 209 ? 5.451 -0.437 -6.382 1.00 97.44 209 LYS A O 1
ATOM 1696 N N . ILE A 1 210 ? 5.910 1.718 -5.939 1.00 97.69 210 ILE A N 1
ATOM 1697 C CA . ILE A 1 210 ? 5.069 2.259 -7.022 1.00 97.69 210 ILE A CA 1
ATOM 1698 C C . ILE A 1 210 ? 5.607 1.872 -8.407 1.00 97.69 210 ILE A C 1
ATOM 1700 O O . ILE A 1 210 ? 4.847 1.423 -9.263 1.00 97.69 210 ILE A O 1
ATOM 1704 N N . LEU A 1 211 ? 6.921 1.975 -8.629 1.00 97.00 211 LEU A N 1
ATOM 1705 C CA . LEU A 1 211 ? 7.544 1.597 -9.905 1.00 97.00 211 LEU A CA 1
ATOM 1706 C C . LEU A 1 211 ? 7.394 0.102 -10.222 1.00 97.00 211 LEU A C 1
ATOM 1708 O O . LEU A 1 211 ? 7.323 -0.262 -11.397 1.00 97.00 211 LEU A O 1
ATOM 1712 N N . GLU A 1 212 ? 7.341 -0.743 -9.191 1.00 97.06 212 GLU A N 1
ATOM 1713 C CA . GLU A 1 212 ? 7.180 -2.195 -9.290 1.00 97.06 212 GLU A CA 1
ATOM 1714 C C . GLU A 1 212 ? 5.776 -2.625 -9.742 1.00 97.06 212 GLU A C 1
ATOM 1716 O O . GLU A 1 212 ? 5.628 -3.713 -10.302 1.00 97.06 212 GLU A O 1
ATOM 1721 N N . ILE A 1 213 ? 4.743 -1.806 -9.520 1.00 96.44 213 ILE A N 1
ATOM 1722 C CA . ILE A 1 213 ? 3.355 -2.125 -9.900 1.00 96.44 213 ILE A CA 1
ATOM 1723 C C . ILE A 1 213 ? 3.312 -2.403 -11.410 1.00 96.44 213 ILE A C 1
ATOM 1725 O O . ILE A 1 213 ? 3.899 -1.632 -12.162 1.00 96.44 213 ILE A O 1
ATOM 1729 N N . PRO A 1 214 ? 2.646 -3.459 -11.913 1.00 94.81 214 PRO A N 1
ATOM 1730 C CA . PRO A 1 214 ? 2.687 -3.831 -13.330 1.00 94.81 214 PRO A CA 1
ATOM 1731 C C . PRO A 1 214 ? 1.747 -2.999 -14.227 1.00 94.81 214 PRO A C 1
ATOM 1733 O O . PRO A 1 214 ? 1.402 -3.429 -15.326 1.00 94.81 214 PRO A O 1
ATOM 1736 N N . GLU A 1 215 ? 1.348 -1.800 -13.801 1.00 94.44 215 GLU A N 1
ATOM 1737 C CA . GLU A 1 215 ? 0.452 -0.895 -14.533 1.00 94.44 215 GLU A CA 1
ATOM 1738 C C . GLU A 1 215 ? 1.185 -0.165 -15.672 1.00 94.44 215 GLU A C 1
ATOM 1740 O O . GLU A 1 215 ? 2.294 0.331 -15.488 1.00 94.44 215 GLU A O 1
ATOM 1745 N N . GLN A 1 216 ? 0.583 -0.074 -16.857 1.00 93.19 216 GLN A N 1
ATOM 1746 C CA . GLN A 1 216 ? 1.175 0.606 -18.022 1.00 93.19 216 GLN A CA 1
ATOM 1747 C C . GLN A 1 216 ? 0.444 1.905 -18.398 1.00 93.19 216 GLN A C 1
ATOM 1749 O O . GLN A 1 216 ? 0.941 2.680 -19.211 1.00 93.19 216 GLN A O 1
ATOM 1754 N N . ARG A 1 217 ? -0.736 2.152 -17.822 1.00 92.44 217 ARG A N 1
ATOM 1755 C CA . ARG A 1 217 ? -1.523 3.376 -18.007 1.00 92.44 217 ARG A CA 1
ATOM 1756 C C . ARG A 1 217 ? -0.934 4.541 -17.196 1.00 92.44 217 ARG A C 1
ATOM 1758 O O . ARG A 1 217 ? 0.046 4.394 -16.470 1.00 92.44 217 ARG A O 1
ATOM 1765 N N . PHE A 1 218 ? -1.555 5.714 -17.326 1.00 93.00 218 PHE A N 1
ATOM 1766 C CA . PHE A 1 218 ? -1.349 6.875 -16.443 1.00 93.00 218 PHE A CA 1
ATOM 1767 C C . PHE A 1 218 ? 0.083 7.435 -16.372 1.00 93.00 218 PHE A C 1
ATOM 1769 O O . PHE A 1 218 ? 0.453 8.043 -15.376 1.00 93.00 218 PHE A O 1
ATOM 1776 N N . GLY A 1 219 ? 0.896 7.253 -17.416 1.00 91.94 219 GLY A N 1
ATOM 1777 C CA . GLY A 1 219 ? 2.269 7.776 -17.444 1.00 91.94 219 GLY A CA 1
ATOM 1778 C C . GLY A 1 219 ? 3.306 6.889 -16.739 1.00 91.94 219 GLY A C 1
ATOM 1779 O O . GLY A 1 219 ? 4.466 7.275 -16.591 1.00 91.94 219 GLY A O 1
ATOM 1780 N N . MET A 1 220 ? 2.912 5.690 -16.292 1.00 93.75 220 MET A N 1
ATOM 1781 C CA . MET A 1 220 ? 3.804 4.774 -15.572 1.00 93.75 220 MET A CA 1
ATOM 1782 C C . MET A 1 220 ? 4.958 4.254 -16.437 1.00 93.75 220 MET A C 1
ATOM 1784 O O . MET A 1 220 ? 6.008 3.882 -15.911 1.00 93.75 220 MET A O 1
ATOM 1788 N N . ILE A 1 221 ? 4.792 4.212 -17.763 1.00 93.44 221 ILE A N 1
ATOM 1789 C CA . ILE A 1 221 ? 5.862 3.816 -18.687 1.00 93.44 221 ILE A CA 1
ATOM 1790 C C . ILE A 1 221 ? 6.974 4.864 -18.650 1.00 93.44 221 ILE A C 1
ATOM 1792 O O . ILE A 1 221 ? 8.130 4.528 -18.400 1.00 93.44 221 ILE A O 1
ATOM 1796 N N . GLU A 1 222 ? 6.618 6.129 -18.840 1.00 93.62 222 GLU A N 1
ATOM 1797 C CA . GLU A 1 222 ? 7.531 7.266 -18.872 1.00 93.62 222 GLU A CA 1
ATOM 1798 C C . GLU A 1 222 ? 8.281 7.401 -17.544 1.00 93.62 222 GLU A C 1
ATOM 1800 O O . GLU A 1 222 ? 9.505 7.562 -17.538 1.00 93.62 222 GLU A O 1
ATOM 1805 N N . LEU A 1 223 ? 7.565 7.229 -16.427 1.00 93.81 223 LEU A N 1
ATOM 1806 C CA . LEU A 1 223 ? 8.141 7.257 -15.085 1.00 93.81 223 LEU A CA 1
ATOM 1807 C C . LEU A 1 223 ? 9.224 6.184 -14.895 1.00 93.81 223 LEU A C 1
ATOM 1809 O O . LEU A 1 223 ? 10.279 6.438 -14.315 1.00 93.81 223 LEU A O 1
ATOM 1813 N N . ARG A 1 224 ? 8.998 4.971 -15.414 1.00 94.62 224 ARG A N 1
ATOM 1814 C CA . ARG A 1 224 ? 9.990 3.884 -15.364 1.00 94.62 224 ARG A CA 1
ATOM 1815 C C . ARG A 1 224 ? 11.144 4.114 -16.328 1.00 94.62 224 ARG A C 1
ATOM 1817 O O . ARG A 1 224 ? 12.284 3.784 -15.997 1.00 94.62 224 ARG A O 1
ATOM 1824 N N . GLU A 1 225 ? 10.878 4.657 -17.513 1.00 92.62 225 GLU A N 1
ATOM 1825 C CA . GLU A 1 225 ? 11.919 4.926 -18.504 1.00 92.62 225 GLU A CA 1
ATOM 1826 C C . GLU A 1 225 ? 12.974 5.910 -17.993 1.00 92.62 225 GLU A C 1
ATOM 1828 O O . GLU A 1 225 ? 14.153 5.731 -18.310 1.00 92.62 225 GLU A O 1
ATOM 1833 N N . GLU A 1 226 ? 12.588 6.890 -17.171 1.00 92.50 226 GLU A N 1
ATOM 1834 C CA . GLU A 1 226 ? 13.529 7.801 -16.514 1.00 92.50 226 GLU A CA 1
ATOM 1835 C C . GLU A 1 226 ? 14.598 7.026 -15.728 1.00 92.50 226 GLU A C 1
ATOM 1837 O O . GLU A 1 226 ? 15.796 7.254 -15.907 1.00 92.50 226 GLU A O 1
ATOM 1842 N N . HIS A 1 227 ? 14.189 6.031 -14.936 1.00 93.50 227 HIS A N 1
ATOM 1843 C CA . HIS A 1 227 ? 15.117 5.216 -14.146 1.00 93.50 227 HIS A CA 1
ATOM 1844 C C . HIS A 1 227 ? 15.900 4.225 -15.005 1.00 93.50 227 HIS A C 1
ATOM 1846 O O . HIS A 1 227 ? 17.112 4.080 -14.835 1.00 93.50 227 HIS A O 1
ATOM 1852 N N . LEU A 1 228 ? 15.249 3.582 -15.976 1.00 92.25 228 LEU A N 1
ATOM 1853 C CA . LEU A 1 228 ? 15.873 2.548 -16.808 1.00 92.25 228 LEU A CA 1
ATOM 1854 C C . LEU A 1 228 ? 16.939 3.104 -17.762 1.00 92.25 228 LEU A C 1
ATOM 1856 O O . LEU A 1 228 ? 17.944 2.435 -18.016 1.00 92.25 228 LEU A O 1
ATOM 1860 N N . ARG A 1 229 ? 16.764 4.334 -18.263 1.00 88.38 229 ARG A N 1
ATOM 1861 C CA . ARG A 1 229 ? 17.725 4.981 -19.175 1.00 88.38 229 ARG A CA 1
ATOM 1862 C C . ARG A 1 229 ? 19.002 5.440 -18.480 1.00 88.38 229 ARG A C 1
ATOM 1864 O O . ARG A 1 229 ? 20.042 5.511 -19.129 1.00 88.38 229 ARG A O 1
ATOM 1871 N N . THR A 1 230 ? 18.953 5.724 -17.177 1.00 84.88 230 THR A N 1
ATOM 1872 C CA . THR A 1 230 ? 20.136 6.195 -16.431 1.00 84.88 230 THR A CA 1
ATOM 1873 C C . THR A 1 230 ? 21.216 5.125 -16.267 1.00 84.88 230 THR A C 1
ATOM 1875 O O . THR A 1 230 ? 22.353 5.459 -15.941 1.00 84.88 230 THR A O 1
ATOM 1878 N N . GLY A 1 231 ? 20.884 3.845 -16.478 1.00 77.56 231 GLY A N 1
ATOM 1879 C CA . GLY A 1 231 ? 21.823 2.734 -16.309 1.00 77.56 231 GLY A CA 1
ATOM 1880 C C . GLY A 1 231 ? 22.262 2.515 -14.857 1.00 77.56 231 GLY A C 1
ATOM 1881 O O . GLY A 1 231 ? 23.259 1.839 -14.608 1.00 77.56 231 GLY A O 1
ATOM 1882 N N . LYS A 1 232 ? 21.543 3.081 -13.882 1.00 88.00 232 LYS A N 1
ATOM 1883 C CA . LYS A 1 232 ? 21.813 2.838 -12.464 1.00 88.00 232 LYS A CA 1
ATOM 1884 C C . LYS A 1 232 ? 21.454 1.401 -12.079 1.00 88.00 232 LYS A C 1
ATOM 1886 O O . LYS A 1 232 ? 20.660 0.725 -12.731 1.00 88.00 232 LYS A O 1
ATOM 1891 N N . SER A 1 233 ? 22.114 0.909 -11.036 1.00 91.38 233 SER A N 1
ATOM 1892 C CA . SER A 1 233 ? 21.864 -0.407 -10.435 1.00 91.38 233 SER A CA 1
ATOM 1893 C C . SER A 1 233 ? 21.422 -0.200 -8.992 1.00 91.38 233 SER A C 1
ATOM 1895 O O . SER A 1 233 ? 22.196 -0.418 -8.063 1.00 91.38 233 SER A O 1
ATOM 1897 N N . ASP A 1 234 ? 20.212 0.321 -8.830 1.00 93.44 234 ASP A N 1
ATOM 1898 C CA . ASP A 1 234 ? 19.599 0.660 -7.550 1.00 93.44 234 ASP A CA 1
ATOM 1899 C C . ASP A 1 234 ? 18.146 0.164 -7.484 1.00 93.44 234 ASP A C 1
ATOM 1901 O O . ASP A 1 234 ? 17.587 -0.332 -8.465 1.00 93.44 234 ASP A O 1
ATOM 1905 N N . TRP A 1 235 ? 17.530 0.300 -6.306 1.00 94.56 235 TRP A N 1
ATOM 1906 C CA . TRP A 1 235 ? 16.164 -0.159 -6.049 1.00 94.56 235 TRP A CA 1
ATOM 1907 C C . TRP A 1 235 ? 15.133 0.409 -7.027 1.00 94.56 235 TRP A C 1
ATOM 1909 O O . TRP A 1 235 ? 14.216 -0.312 -7.418 1.00 94.56 235 TRP A O 1
ATOM 1919 N N . LEU A 1 236 ? 15.285 1.666 -7.453 1.00 96.12 236 LEU A N 1
ATOM 1920 C CA . LEU A 1 236 ? 14.354 2.306 -8.383 1.00 96.12 236 LEU A CA 1
ATOM 1921 C C . LEU A 1 236 ? 14.485 1.715 -9.787 1.00 96.12 236 LEU A C 1
ATOM 1923 O O . LEU A 1 236 ? 13.475 1.347 -10.381 1.00 96.12 236 LEU A O 1
ATOM 1927 N N . ALA A 1 237 ? 15.710 1.546 -10.294 1.00 95.56 237 ALA A N 1
ATOM 1928 C CA . ALA A 1 237 ? 15.937 0.946 -11.605 1.00 95.56 237 ALA A CA 1
ATOM 1929 C C . ALA A 1 237 ? 15.486 -0.524 -11.653 1.00 95.56 237 ALA A C 1
ATOM 1931 O O . ALA A 1 237 ? 14.884 -0.959 -12.635 1.00 95.56 237 ALA A O 1
ATOM 1932 N N . TRP A 1 238 ? 15.733 -1.291 -10.587 1.00 96.12 238 TRP A N 1
ATOM 1933 C CA . TRP A 1 238 ? 15.289 -2.684 -10.487 1.00 96.12 238 TRP A CA 1
ATOM 1934 C C . TRP A 1 238 ? 13.770 -2.797 -10.417 1.00 96.12 238 TRP A C 1
ATOM 1936 O O . TRP A 1 238 ? 13.184 -3.588 -11.154 1.00 96.12 238 TRP A O 1
ATOM 1946 N N . SER A 1 239 ? 13.123 -1.970 -9.598 1.00 96.94 239 SER A N 1
ATOM 1947 C CA . SER A 1 239 ? 11.662 -1.974 -9.473 1.00 96.94 239 SER A CA 1
ATOM 1948 C C . SER A 1 239 ? 10.989 -1.493 -10.753 1.00 96.94 239 SER A C 1
ATOM 1950 O O . SER A 1 239 ? 10.027 -2.104 -11.206 1.00 96.94 239 SER A O 1
ATOM 1952 N N . ALA A 1 240 ? 11.553 -0.477 -11.412 1.00 96.31 240 ALA A N 1
ATOM 1953 C CA . ALA A 1 240 ? 11.116 -0.050 -12.735 1.00 96.31 240 ALA A CA 1
ATOM 1954 C C . ALA A 1 240 ? 11.235 -1.187 -13.759 1.00 96.31 240 ALA A C 1
ATOM 1956 O O . ALA A 1 240 ? 10.303 -1.419 -14.524 1.00 96.31 240 ALA A O 1
ATOM 1957 N N . ALA A 1 241 ? 12.329 -1.954 -13.758 1.00 95.94 241 ALA A N 1
ATOM 1958 C CA . ALA A 1 241 ? 12.454 -3.110 -14.645 1.00 95.94 241 ALA A CA 1
ATOM 1959 C C . ALA A 1 241 ? 11.358 -4.146 -14.356 1.00 95.94 241 ALA A C 1
ATOM 1961 O O . ALA A 1 241 ? 10.704 -4.627 -15.281 1.00 95.94 241 ALA A O 1
ATOM 1962 N N . VAL A 1 242 ? 11.099 -4.430 -13.079 1.00 96.25 242 VAL A N 1
ATOM 1963 C CA . VAL A 1 242 ? 10.062 -5.373 -12.638 1.00 96.25 242 VAL A CA 1
ATOM 1964 C C . VAL A 1 242 ? 8.648 -4.912 -13.016 1.00 96.25 242 VAL A C 1
ATOM 1966 O O . VAL A 1 242 ? 7.830 -5.730 -13.445 1.00 96.25 242 VAL A O 1
ATOM 1969 N N . GLY A 1 243 ? 8.355 -3.613 -12.940 1.00 95.44 243 GLY A N 1
ATOM 1970 C CA . GLY A 1 243 ? 7.070 -3.038 -13.349 1.00 95.44 243 GLY A CA 1
ATOM 1971 C C . GLY A 1 243 ? 6.796 -3.116 -14.855 1.00 95.44 243 GLY A C 1
ATOM 1972 O O . GLY A 1 243 ? 5.640 -3.097 -15.275 1.00 95.44 243 GLY A O 1
ATOM 1973 N N . THR A 1 244 ? 7.824 -3.302 -15.695 1.00 95.19 244 THR A N 1
ATOM 1974 C CA . THR A 1 244 ? 7.624 -3.541 -17.140 1.00 95.19 244 THR A CA 1
ATOM 1975 C C . THR A 1 244 ? 7.047 -4.923 -17.462 1.00 95.19 244 THR A C 1
ATOM 1977 O O . THR A 1 244 ? 6.722 -5.189 -18.619 1.00 95.19 244 THR A O 1
ATOM 1980 N N . ARG A 1 245 ? 6.871 -5.811 -16.470 1.00 94.44 245 ARG A N 1
ATOM 1981 C CA . ARG A 1 245 ? 6.299 -7.152 -16.690 1.00 94.44 245 ARG A CA 1
ATOM 1982 C C . ARG A 1 245 ? 4.881 -7.128 -17.269 1.00 94.44 245 ARG A C 1
ATOM 1984 O O . ARG A 1 245 ? 4.519 -8.072 -17.958 1.00 94.44 245 ARG A O 1
ATOM 1991 N N . GLY A 1 246 ? 4.116 -6.059 -17.028 1.00 90.31 246 GLY A N 1
ATOM 1992 C CA . GLY A 1 246 ? 2.782 -5.867 -17.610 1.00 90.31 246 GLY A CA 1
ATOM 1993 C C . GLY A 1 246 ? 2.781 -5.365 -19.060 1.00 90.31 246 GLY A C 1
ATOM 1994 O O . GLY A 1 246 ? 1.723 -5.295 -19.679 1.00 90.31 246 GLY A O 1
ATOM 1995 N N . ALA A 1 247 ? 3.938 -4.998 -19.622 1.00 91.19 247 ALA A N 1
ATOM 1996 C CA . ALA A 1 247 ? 4.049 -4.555 -21.009 1.00 91.19 247 ALA A CA 1
ATOM 1997 C C . ALA A 1 247 ? 4.123 -5.739 -21.988 1.00 91.19 247 ALA A C 1
ATOM 1999 O O . ALA A 1 247 ? 4.505 -6.855 -21.636 1.00 91.19 247 ALA A O 1
ATOM 2000 N N . THR A 1 248 ? 3.826 -5.473 -23.264 1.00 91.56 248 THR A N 1
ATOM 2001 C CA . THR A 1 248 ? 3.989 -6.473 -24.330 1.00 91.56 248 THR A CA 1
ATOM 2002 C C . THR A 1 248 ? 5.443 -6.940 -24.429 1.00 91.56 248 THR A C 1
ATOM 2004 O O . THR A 1 248 ? 6.369 -6.146 -24.249 1.00 91.56 248 THR A O 1
ATOM 2007 N N . ALA A 1 249 ? 5.660 -8.207 -24.797 1.00 90.69 249 ALA A N 1
ATOM 2008 C CA . ALA A 1 249 ? 7.002 -8.787 -24.897 1.00 90.69 249 ALA A CA 1
ATOM 2009 C C . ALA A 1 249 ? 7.963 -7.950 -25.764 1.00 90.69 249 ALA A C 1
ATOM 2011 O O . ALA A 1 249 ? 9.129 -7.785 -25.413 1.00 90.69 249 ALA A O 1
ATOM 2012 N N . ILE A 1 250 ? 7.478 -7.372 -26.870 1.00 90.38 250 ILE A N 1
ATOM 2013 C CA . ILE A 1 250 ? 8.285 -6.519 -27.758 1.00 90.38 250 ILE A CA 1
ATOM 2014 C C . ILE A 1 250 ? 8.732 -5.244 -27.031 1.00 90.38 250 ILE A C 1
ATOM 2016 O O . ILE A 1 250 ? 9.927 -4.945 -27.007 1.00 90.38 250 ILE A O 1
ATOM 2020 N N . SER A 1 251 ? 7.791 -4.512 -26.425 1.00 89.75 251 SER A N 1
ATOM 2021 C CA . SER A 1 251 ? 8.077 -3.267 -25.701 1.00 89.75 251 SER A CA 1
ATOM 2022 C C . SER A 1 251 ? 9.003 -3.523 -24.509 1.00 89.75 251 SER A C 1
ATOM 2024 O O . SER A 1 251 ? 10.062 -2.906 -24.404 1.00 89.75 251 SER A O 1
ATOM 2026 N N . ARG A 1 252 ? 8.678 -4.528 -23.689 1.00 92.00 252 ARG A N 1
ATOM 2027 C CA . ARG A 1 252 ? 9.476 -4.970 -22.539 1.00 92.00 252 ARG A CA 1
ATOM 2028 C C . ARG A 1 252 ? 10.915 -5.307 -22.935 1.00 92.00 252 ARG A C 1
ATOM 2030 O O . ARG A 1 252 ? 11.864 -4.803 -22.336 1.00 92.00 252 ARG A O 1
ATOM 2037 N N . ASN A 1 253 ? 11.101 -6.113 -23.982 1.00 90.75 253 ASN A N 1
ATOM 2038 C CA . ASN A 1 253 ? 12.431 -6.497 -24.462 1.00 90.75 253 ASN A CA 1
ATOM 2039 C C . ASN A 1 253 ? 13.224 -5.299 -24.995 1.00 90.75 253 ASN A C 1
ATOM 2041 O O . ASN A 1 253 ? 14.430 -5.211 -24.748 1.00 90.75 253 ASN A O 1
ATOM 2045 N N . HIS A 1 254 ? 12.564 -4.378 -25.699 1.00 89.62 254 HIS A N 1
ATOM 2046 C CA . HIS A 1 254 ? 13.195 -3.159 -26.189 1.00 89.62 254 HIS A CA 1
ATOM 2047 C C . HIS A 1 254 ? 13.708 -2.297 -25.025 1.00 89.62 254 HIS A C 1
ATOM 2049 O O . HIS A 1 254 ? 14.898 -1.978 -24.975 1.00 89.62 254 HIS A O 1
ATOM 2055 N N . THR A 1 255 ? 12.853 -2.008 -24.041 1.00 88.94 255 THR A N 1
ATOM 2056 C CA . THR A 1 255 ? 13.199 -1.179 -22.877 1.00 88.94 255 THR A CA 1
ATOM 2057 C C . THR A 1 255 ? 14.315 -1.806 -22.036 1.00 88.94 255 THR A C 1
ATOM 2059 O O . THR A 1 255 ? 15.289 -1.139 -21.679 1.00 88.94 255 THR A O 1
ATOM 2062 N N . LEU A 1 256 ? 14.249 -3.116 -21.777 1.00 92.19 256 LEU A N 1
ATOM 2063 C CA . LEU A 1 256 ? 15.218 -3.801 -20.914 1.00 92.19 256 LEU A CA 1
ATOM 2064 C C . LEU A 1 256 ? 16.574 -4.071 -21.581 1.00 92.19 256 LEU A C 1
ATOM 2066 O O . LEU A 1 256 ? 17.536 -4.405 -20.885 1.00 92.19 256 LEU A O 1
ATOM 2070 N N . THR A 1 257 ? 16.697 -3.912 -22.903 1.00 90.06 257 THR A N 1
ATOM 2071 C CA . THR A 1 257 ? 17.958 -4.171 -23.622 1.00 90.06 257 THR A CA 1
ATOM 2072 C C . THR A 1 257 ? 19.084 -3.246 -23.160 1.00 90.06 257 THR A C 1
ATOM 2074 O O . THR A 1 257 ? 20.217 -3.703 -22.995 1.00 90.06 257 THR A O 1
ATOM 2077 N N . TYR A 1 258 ? 18.802 -1.958 -22.949 1.00 85.62 258 TYR A N 1
ATOM 2078 C CA . TYR A 1 258 ? 19.809 -1.004 -22.475 1.00 85.62 258 TYR A CA 1
ATOM 2079 C C . TYR A 1 258 ? 20.091 -1.183 -20.982 1.00 85.62 258 TYR A C 1
ATOM 2081 O O . TYR A 1 258 ? 21.253 -1.283 -20.591 1.00 85.62 258 TYR A O 1
ATOM 2089 N N . PHE A 1 259 ? 19.041 -1.335 -20.172 1.00 93.00 259 PHE A N 1
ATOM 2090 C CA . PHE A 1 259 ? 19.144 -1.590 -18.734 1.00 93.00 259 PHE A CA 1
ATOM 2091 C C . PHE A 1 259 ? 20.029 -2.809 -18.413 1.00 93.00 259 PHE A C 1
ATOM 2093 O O . PHE A 1 259 ? 20.940 -2.718 -17.589 1.00 93.00 259 PHE A O 1
ATOM 2100 N N . SER A 1 260 ? 19.837 -3.921 -19.132 1.00 93.50 260 SER A N 1
ATOM 2101 C CA . 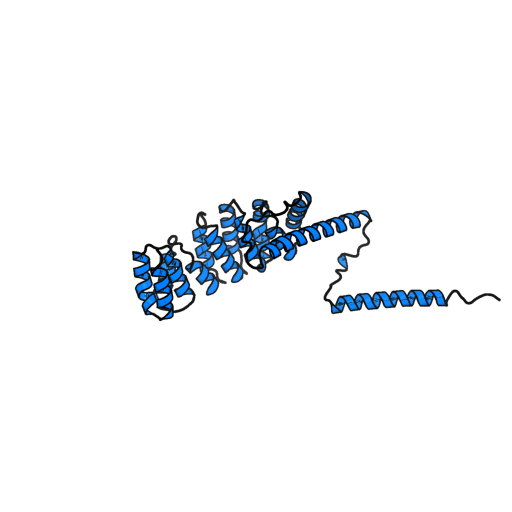SER A 1 260 ? 20.570 -5.180 -18.913 1.00 93.50 260 SER A CA 1
ATOM 2102 C C . SER A 1 260 ? 22.070 -5.083 -19.215 1.00 93.50 260 SER A C 1
ATOM 2104 O O . SER A 1 260 ? 22.844 -5.930 -18.781 1.00 93.50 260 SER A O 1
ATOM 2106 N N . LYS A 1 261 ? 22.508 -4.074 -19.981 1.00 91.19 261 LYS A N 1
ATOM 2107 C CA . LYS A 1 261 ? 23.929 -3.867 -20.306 1.00 91.19 261 LYS A CA 1
ATOM 2108 C C . LYS A 1 261 ? 24.678 -3.084 -19.229 1.00 91.19 261 LYS A C 1
ATOM 2110 O O . LYS A 1 261 ? 25.904 -3.077 -19.254 1.00 91.19 261 LYS A O 1
ATOM 2115 N N . ALA A 1 262 ? 23.968 -2.425 -18.315 1.00 91.69 262 ALA A N 1
ATOM 2116 C CA . ALA A 1 262 ? 24.580 -1.504 -17.366 1.00 91.69 262 ALA A CA 1
ATOM 2117 C C . ALA A 1 262 ? 25.346 -2.209 -16.232 1.00 91.69 262 ALA A C 1
ATOM 2119 O O . ALA A 1 262 ? 26.378 -1.710 -15.790 1.00 91.69 262 ALA A O 1
ATOM 2120 N N . SER A 1 263 ? 24.883 -3.378 -15.774 1.00 93.56 263 SER A N 1
ATOM 2121 C CA . SER A 1 263 ? 25.578 -4.172 -14.753 1.00 93.56 263 SER A CA 1
ATOM 2122 C C . SER A 1 263 ? 25.191 -5.656 -14.799 1.00 93.56 263 SER A C 1
ATOM 2124 O O . SER A 1 263 ? 24.138 -6.000 -15.344 1.00 93.56 263 SER A O 1
ATOM 2126 N N . PRO A 1 264 ? 25.992 -6.557 -14.193 1.00 94.31 264 PRO A N 1
ATOM 2127 C CA . PRO A 1 264 ? 25.627 -7.968 -14.068 1.00 94.31 264 PRO A CA 1
ATOM 2128 C C . PRO A 1 264 ? 24.307 -8.192 -13.319 1.00 94.31 264 PRO A C 1
ATOM 2130 O O . PRO A 1 264 ? 23.543 -9.073 -13.700 1.00 94.31 264 PRO A O 1
ATOM 2133 N N . MET A 1 265 ? 24.011 -7.384 -12.293 1.00 93.88 265 MET A N 1
ATOM 2134 C CA . MET A 1 265 ? 22.754 -7.490 -11.545 1.00 93.88 265 MET A CA 1
ATOM 2135 C C . MET A 1 265 ? 21.558 -7.087 -12.413 1.00 93.88 265 MET A C 1
ATOM 2137 O O . MET A 1 265 ? 20.580 -7.827 -12.506 1.00 93.88 265 MET A O 1
ATOM 2141 N N . ASN A 1 266 ? 21.667 -5.963 -13.128 1.00 95.12 266 ASN A N 1
ATOM 2142 C CA . ASN A 1 266 ? 20.623 -5.517 -14.050 1.00 95.12 266 ASN A CA 1
ATOM 2143 C C . ASN A 1 266 ? 20.390 -6.540 -15.163 1.00 95.12 266 ASN A C 1
ATOM 2145 O O . ASN A 1 266 ? 19.252 -6.750 -15.572 1.00 95.12 266 ASN A O 1
ATOM 2149 N N . LYS A 1 267 ? 21.452 -7.208 -15.628 1.00 95.38 267 LYS A N 1
ATOM 2150 C CA . LYS A 1 267 ? 21.333 -8.304 -16.588 1.00 95.38 267 LYS A CA 1
ATOM 2151 C C . LYS A 1 267 ? 20.492 -9.452 -16.037 1.00 95.38 267 LYS A C 1
ATOM 2153 O O . LYS A 1 267 ? 19.584 -9.889 -16.725 1.00 95.38 267 LYS A O 1
ATOM 2158 N N . ILE A 1 268 ? 20.753 -9.912 -14.811 1.00 95.94 268 ILE A N 1
ATOM 2159 C CA . ILE A 1 268 ? 19.982 -11.003 -14.190 1.00 95.94 268 ILE A CA 1
ATOM 2160 C C . ILE A 1 268 ? 18.502 -10.622 -14.087 1.00 95.94 268 ILE A C 1
ATOM 2162 O O . ILE A 1 268 ? 17.640 -11.375 -14.530 1.00 95.94 268 ILE A O 1
ATOM 2166 N N . ILE A 1 269 ? 18.206 -9.432 -13.559 1.00 94.81 269 ILE A N 1
ATOM 2167 C CA . ILE A 1 269 ? 16.826 -8.950 -13.407 1.00 94.81 269 ILE A CA 1
ATOM 2168 C C . ILE A 1 269 ? 16.152 -8.810 -14.777 1.00 94.81 269 ILE A C 1
ATOM 2170 O O . ILE A 1 269 ? 15.038 -9.292 -14.976 1.00 94.81 269 ILE A O 1
ATOM 2174 N N . GLY A 1 270 ? 16.838 -8.198 -15.744 1.00 94.44 270 GLY A N 1
ATOM 2175 C CA . GLY A 1 270 ? 16.344 -8.043 -17.107 1.00 94.44 270 GLY A CA 1
ATOM 2176 C C . GLY A 1 270 ? 16.091 -9.385 -17.793 1.00 94.44 270 GLY A C 1
ATOM 2177 O O . GLY A 1 270 ? 15.063 -9.553 -18.439 1.00 94.44 270 GLY A O 1
ATOM 2178 N N . ASP A 1 271 ? 16.977 -10.365 -17.635 1.00 94.81 271 ASP A N 1
ATOM 2179 C CA . ASP A 1 271 ? 16.812 -11.717 -18.178 1.00 94.81 271 ASP A CA 1
ATOM 2180 C C . ASP A 1 271 ? 15.582 -12.414 -17.569 1.00 94.81 271 ASP A C 1
ATOM 2182 O O . ASP A 1 271 ? 14.774 -12.963 -18.319 1.00 94.81 271 ASP A O 1
ATOM 2186 N N . CYS A 1 272 ? 15.389 -12.319 -16.247 1.00 94.44 272 CYS A N 1
ATOM 2187 C CA . CYS A 1 272 ? 14.220 -12.872 -15.556 1.00 94.44 272 CYS A CA 1
ATOM 2188 C C . CYS A 1 272 ? 12.902 -12.223 -15.995 1.00 94.44 272 CYS A C 1
ATOM 2190 O O . CYS A 1 272 ? 11.911 -12.918 -16.179 1.00 94.44 272 CYS A O 1
ATOM 2192 N N . ILE A 1 273 ? 12.861 -10.901 -16.174 1.00 94.25 273 ILE A N 1
ATOM 2193 C CA . ILE A 1 273 ? 11.630 -10.220 -16.600 1.00 94.25 273 ILE A CA 1
ATOM 2194 C C . ILE A 1 273 ? 11.322 -10.506 -18.075 1.00 94.25 273 ILE A C 1
ATOM 2196 O O . ILE A 1 273 ? 10.163 -10.673 -18.450 1.00 94.25 273 ILE A O 1
ATOM 2200 N N . ARG A 1 274 ? 12.344 -10.595 -18.934 1.00 91.81 274 ARG A N 1
ATOM 2201 C CA . ARG A 1 274 ? 12.152 -10.890 -20.362 1.00 91.81 274 ARG A CA 1
ATOM 2202 C C . ARG A 1 274 ? 11.665 -12.314 -20.618 1.00 91.81 274 ARG A C 1
ATOM 2204 O O . ARG A 1 274 ? 10.976 -12.512 -21.616 1.00 91.81 274 ARG A O 1
ATOM 2211 N N . SER A 1 275 ? 12.011 -13.266 -19.748 1.00 91.81 275 SER A N 1
ATOM 2212 C CA . SER A 1 275 ? 11.587 -14.666 -19.855 1.00 91.81 275 SER A CA 1
ATOM 2213 C C . SER A 1 275 ? 10.146 -14.920 -19.410 1.00 91.81 275 SER A C 1
ATOM 2215 O O . SER A 1 275 ? 9.627 -16.005 -19.675 1.00 91.81 275 SER A O 1
ATOM 2217 N N . LEU A 1 276 ? 9.494 -13.945 -18.767 1.00 88.31 276 LEU A N 1
ATOM 2218 C CA . LEU A 1 276 ? 8.068 -14.024 -18.461 1.00 88.31 276 LEU A CA 1
ATOM 2219 C C . LEU A 1 276 ? 7.244 -14.101 -19.759 1.00 88.31 276 LEU A C 1
ATOM 2221 O O . LEU A 1 276 ? 7.669 -13.547 -20.778 1.00 88.31 276 LEU A O 1
ATOM 2225 N N . PRO A 1 277 ? 6.088 -14.784 -19.747 1.00 75.00 277 PRO A N 1
ATOM 2226 C CA . PRO A 1 277 ? 5.199 -14.832 -20.904 1.00 75.00 277 PRO A CA 1
ATOM 2227 C C . PRO A 1 277 ? 4.701 -13.443 -21.349 1.00 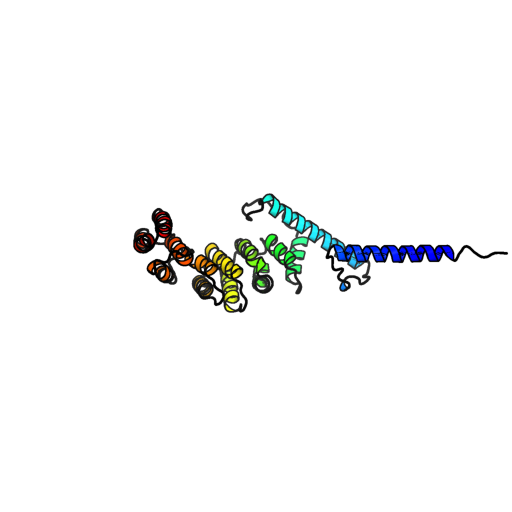75.00 277 PRO A C 1
ATOM 2229 O O . PRO A 1 277 ? 4.859 -12.445 -20.599 1.00 75.00 277 PRO A O 1
#

Secondary structure (DSSP, 8-state):
----SSHHHHHHHHHHHHHHHHHHHHHHHTTT----GGG-----HHHHHHHHHHHHHHHHHHHHHHHHHHHTTTS-S-----PPPPPHHHHHHHHHHTT-TT--HHHHHHHHHH-GGGHHHHHTTHHHHHHH-GGGHHHHHHHHTT-S-HHHHHHHHHHHHHH-TT--HHHHHHHHHHHHHH-TTSTTHHHHHHHHHH-TT--HHHHHHHHHS---STTHHHHHHHHHHTT--SHHHHHHHHHGGGS-HHHHHHHHHHHHHH-HHHHHHHHHHHT--

Sequence (277 aa):
MSTDTGAESFRFQSLRRVFVDWNLRRFGQDKGLSLNSAKTILGQVSELDVAKKVDELKADLLKIRRTIFETSGGVTFEEEEYYEKLTSEQVEYLLNLLKEADIDESDAELVLALLRDHGTDVLSRMNVFLERFPSLSKSIYHFSKYVDDRESLASLILNFIRAGENITEDQLFWMGKLSEDYLADTSEYSSILLELYEHPNATLISRAKILEIPEQRFGMIELREEHLRTGKSDWLAWSAAVGTRGATAISRNHTLTYFSKASPMNKIIGDCIRSLP

Radius of gyration: 28.28 Å; Cα contacts (8 Å, |Δi|>4): 261; chains: 1; bounding box: 50×38×117 Å

Organism: NCBI:txid1641165

Foldseek 3Di:
DDDDDPPPVVVVVVVVVVVVVVVVVVVCVVVVNPPPVVPPDPDDPVVVVVVVVLVVLVVVLVVLVVVQCVVVPNDDSPDDDDGDQDDPVSVVSLLVLLVDPDRDLVSLLSSLVRVLQVQPSVLVSVLVCVQVPVVCLQSVLVSLVSHPPLQSNLVSLLCSLVVDPPRAQSNLQSLLVSLLPRNVPYPCSLVSLVSSLPPPNHDLRSNLSSLLRLDDPNCSLVVLLVLQVVLDDDSSVLSNLNSVLNPDLVVSLVSLVSNLVSDVNSVVSSVVSSPRD

Mean predicted aligned error: 13.88 Å

pLDDT: mean 77.65, std 20.17, range [34.0, 97.69]

Nearest PDB structures (foldseek):
  8sgh-assembly1_A  TM=3.089E-01  e=9.682E+00  Homo sapiens
  5tqc-assembly1_A  TM=2.311E-01  e=8.877E+00  Homo sapiens

Solvent-accessible surface area (backbone atoms only — not comparable to full-atom values): 15877 Å² total; per-residue (Å²): 143,84,89,90,77,72,72,64,61,57,54,56,54,53,53,52,52,53,55,52,54,55,52,55,58,51,60,31,63,82,67,74,53,80,78,64,74,88,73,74,63,95,67,58,78,70,56,56,56,51,54,50,52,52,53,51,52,52,53,50,52,51,48,53,49,48,53,56,46,61,74,29,66,86,57,60,98,72,72,99,68,91,69,83,76,77,51,72,69,56,51,51,49,48,58,48,50,73,70,45,93,78,63,49,70,73,54,53,51,48,40,50,71,67,48,47,92,44,30,70,69,51,56,78,48,43,66,60,44,56,72,75,36,57,85,46,34,61,54,50,40,62,39,51,75,50,38,83,63,41,55,65,49,43,56,50,52,43,50,47,66,73,69,46,90,80,59,51,50,68,37,48,34,33,52,42,50,38,39,66,77,64,24,74,89,36,95,51,35,63,57,42,56,49,50,51,51,67,34,92,60,45,45,68,66,30,31,16,53,54,38,34,42,50,60,69,61,90,59,42,51,62,62,26,46,62,38,38,72,69,42,58,90,46,63,47,24,52,18,19,56,52,10,38,57,59,46,56,71,68,60,36,48,60,64,36,55,61,27,27,70,54,39,77,66,37,27,52,54,36,52,59,49,60,69,49,127